Protein AF-A0A942EWF0-F1 (afdb_monomer_lite)

pLDDT: mean 88.23, std 5.98, range [47.97, 95.06]

Secondary structure (DSSP, 8-state):
-PPP-HHHHHHHHHHHHHHHHHHHHHHTGGGTTS------S-SEEEEE-TTS-EEEEE-----------HHHHTT--HHHHHHHHHHHHHHHHHHHHHHHHHHHHHHHHHTT-----TTSPPPHHHHHHHHHH---EE-TT--EEPPPP---HHHHHHHHHHHHHHHH-HHHHHHHHHHHHHHHHHHHHHHHHHHHT-

Radius of gyration: 23.63 Å; chains: 1; bounding box: 55×36×68 Å

Sequence (198 aa):
MLPDFPQAKNELMQVLTERMKLIQSGFMQPFGELPKFVMHEGDSFRIIRADGSIDEVPMKEAKVKITIEHSEVETMTPAEIIQRVDSMAEEMARQQSQIFFKKINETTAAVGNTIDVGGGELTVDDYLDMLSKVQFNFDENGEPKLPVAVTGEKLHEAMVKIQEQLRTDAAAKARFDEIIRQEKEEWRVRESNRKLVG

Foldseek 3Di:
DDDDDVPVVVVVVVVLVVLLLVLLLVLLPPCSPPDDDDDPDDQWDWDQDPVRDIDIGGDDDQDDDDDDDPVCVVVDDPVNVSVVSSVRSNSSSVVVSVVVVVVVCVVCVVVVLDDDPVPDQDALVNVLVNLLSDAFAADPVRHTPDDDDDDDPSNVVSVVVSVVCCVPPPVSVVSNVVSSVVSSVVNVVVVVVVVVVD

Structure (mmCIF, N/CA/C/O backbone):
data_AF-A0A942EWF0-F1
#
_entry.id   AF-A0A942EWF0-F1
#
loop_
_atom_site.group_PDB
_atom_site.id
_atom_site.type_symbol
_atom_site.label_atom_id
_atom_site.label_alt_id
_atom_site.label_comp_id
_atom_site.label_asym_id
_atom_site.label_entity_id
_atom_site.label_seq_id
_atom_site.pdbx_PDB_ins_code
_atom_site.Cartn_x
_atom_site.Cartn_y
_atom_site.Cartn_z
_atom_site.occupancy
_atom_site.B_iso_or_equiv
_atom_site.auth_seq_id
_atom_site.auth_comp_id
_atom_site.auth_asym_id
_atom_site.auth_atom_id
_atom_site.pdbx_PDB_model_num
ATOM 1 N N . MET A 1 1 ? -32.322 0.136 39.298 1.00 60.09 1 MET A N 1
ATOM 2 C CA . MET A 1 1 ? -32.007 -0.058 37.869 1.00 60.09 1 MET A CA 1
ATOM 3 C C . MET A 1 1 ? -31.626 1.291 37.303 1.00 60.09 1 MET A C 1
ATOM 5 O O . MET A 1 1 ? -32.362 2.241 37.543 1.00 60.09 1 MET A O 1
ATOM 9 N N . LEU A 1 2 ? -30.467 1.396 36.654 1.00 71.19 2 LEU A N 1
ATOM 10 C CA . LEU A 1 2 ? -30.112 2.617 35.932 1.00 71.19 2 LEU A CA 1
ATOM 11 C C . LEU A 1 2 ? -31.045 2.753 34.715 1.00 71.19 2 LEU A C 1
ATOM 13 O O . LEU A 1 2 ? -31.376 1.726 34.116 1.00 71.19 2 LEU A O 1
ATOM 17 N N . PRO A 1 3 ? -31.501 3.966 34.364 1.00 81.56 3 PRO A N 1
ATOM 18 C CA . PRO A 1 3 ? -32.277 4.172 33.149 1.00 81.56 3 PRO A CA 1
ATOM 19 C C . PRO A 1 3 ? -31.437 3.801 31.924 1.00 81.56 3 PRO A C 1
ATOM 21 O O . PRO A 1 3 ? -30.257 4.147 31.849 1.00 81.56 3 PRO A O 1
ATOM 24 N N . ASP A 1 4 ? -32.041 3.092 30.975 1.00 87.50 4 ASP A N 1
ATOM 25 C CA . ASP A 1 4 ? -31.406 2.829 29.689 1.00 87.50 4 ASP A CA 1
ATOM 26 C C . ASP A 1 4 ? -31.647 4.009 28.739 1.00 87.50 4 ASP A C 1
ATOM 28 O O . ASP A 1 4 ? -32.761 4.528 28.654 1.00 87.50 4 ASP A O 1
ATOM 32 N N . PHE A 1 5 ? -30.609 4.409 28.004 1.00 90.31 5 PHE A N 1
ATOM 33 C CA . PHE A 1 5 ? -30.651 5.508 27.037 1.00 90.31 5 PHE A CA 1
ATOM 34 C C . PHE A 1 5 ? -30.200 5.016 25.652 1.00 90.31 5 PHE A C 1
ATOM 36 O O . PHE A 1 5 ? -29.066 5.277 25.241 1.00 90.31 5 PHE A O 1
ATOM 43 N N . PRO A 1 6 ? -31.064 4.301 24.906 1.00 92.00 6 PRO A N 1
ATOM 44 C CA . PRO A 1 6 ? -30.686 3.690 23.631 1.00 92.00 6 PRO A CA 1
ATOM 45 C C . PRO A 1 6 ? -30.223 4.700 22.575 1.00 92.00 6 PRO A C 1
ATOM 47 O O . PRO A 1 6 ? -29.270 4.434 21.851 1.00 92.00 6 PRO A O 1
ATOM 50 N N . GLN A 1 7 ? -30.863 5.872 22.504 1.00 92.31 7 GLN A N 1
ATOM 51 C CA . GLN A 1 7 ? -30.501 6.919 21.539 1.00 92.31 7 GLN A CA 1
ATOM 52 C C . GLN A 1 7 ? -29.081 7.441 21.782 1.00 92.31 7 GLN A C 1
ATOM 54 O O . GLN A 1 7 ? -28.253 7.381 20.880 1.00 92.31 7 GLN A O 1
ATOM 59 N N . ALA A 1 8 ? -28.768 7.827 23.022 1.00 90.44 8 ALA A N 1
ATOM 60 C CA . ALA A 1 8 ? -27.436 8.303 23.390 1.00 90.44 8 ALA A CA 1
ATOM 61 C C . ALA A 1 8 ? -26.349 7.239 23.152 1.00 90.44 8 ALA A C 1
ATOM 63 O O . ALA A 1 8 ? -25.254 7.555 22.694 1.00 90.44 8 ALA A O 1
ATOM 64 N N . LYS A 1 9 ? -26.651 5.959 23.418 1.00 90.69 9 LYS A N 1
ATOM 65 C CA . LYS A 1 9 ? -25.734 4.846 23.123 1.00 90.69 9 LYS A CA 1
ATOM 66 C C . LYS A 1 9 ? -25.470 4.705 21.625 1.00 90.69 9 LYS A C 1
ATOM 68 O O . LYS A 1 9 ? -24.323 4.517 21.232 1.00 90.69 9 LYS A O 1
ATOM 73 N N . ASN A 1 10 ? -26.510 4.802 20.799 1.00 93.25 10 ASN A N 1
ATOM 74 C CA . ASN A 1 10 ? -26.375 4.706 19.347 1.00 93.25 10 ASN A CA 1
ATOM 75 C C . ASN A 1 10 ? -25.567 5.875 18.775 1.00 93.25 10 ASN A C 1
ATOM 77 O O . ASN A 1 10 ? -24.687 5.646 17.950 1.00 93.25 10 ASN A O 1
ATOM 81 N N . GLU A 1 11 ? -25.818 7.097 19.244 1.00 93.50 11 GLU A N 1
ATOM 82 C CA . GLU A 1 11 ? -25.047 8.285 18.856 1.00 93.50 11 GLU A CA 1
ATOM 83 C C . GLU A 1 11 ? -23.573 8.142 19.248 1.00 93.50 11 GLU A C 1
ATOM 85 O O . GLU A 1 11 ? -22.687 8.343 18.420 1.00 93.50 11 GLU A O 1
ATOM 90 N N . LEU A 1 12 ? -23.295 7.699 20.479 1.00 90.81 12 LEU A N 1
ATOM 91 C CA . LEU A 1 12 ? -21.927 7.437 20.924 1.00 90.81 12 LEU A CA 1
ATOM 92 C C . LEU A 1 12 ? -21.245 6.380 20.044 1.00 90.81 12 LEU A C 1
ATOM 94 O O . LEU A 1 12 ? -20.113 6.575 19.608 1.00 90.81 12 LEU A O 1
ATOM 98 N N . MET A 1 13 ? -21.937 5.279 19.741 1.00 90.38 13 MET A N 1
ATOM 99 C CA . MET A 1 13 ? -21.408 4.230 18.868 1.00 90.38 13 MET A CA 1
ATOM 100 C C . MET A 1 13 ? -21.133 4.734 17.450 1.00 90.38 13 MET A C 1
ATOM 102 O O . MET A 1 13 ? -20.122 4.346 16.864 1.00 90.38 13 MET A O 1
ATOM 106 N N . GLN A 1 14 ? -21.984 5.603 16.901 1.00 93.94 14 GLN A N 1
ATOM 107 C CA . GLN A 1 14 ? -21.747 6.232 15.600 1.00 93.94 14 GLN A CA 1
ATOM 108 C C . GLN A 1 14 ? -20.483 7.091 15.626 1.00 93.94 14 GLN A C 1
ATOM 110 O O . GLN A 1 14 ? -19.596 6.868 14.804 1.00 93.94 14 GLN A O 1
ATOM 115 N N . VAL A 1 15 ? -20.343 7.977 16.616 1.00 94.25 15 VAL A N 1
ATOM 116 C CA . VAL A 1 15 ? -19.165 8.849 16.762 1.00 94.25 15 VAL A CA 1
ATOM 117 C C . VAL A 1 15 ? -17.876 8.033 16.897 1.00 94.25 15 VAL A C 1
ATOM 119 O O . VAL A 1 15 ? -16.886 8.308 16.215 1.00 94.25 15 VAL A O 1
ATOM 122 N N . LEU A 1 16 ? -17.877 6.993 17.737 1.00 92.19 16 LEU A N 1
ATOM 123 C CA . LEU A 1 16 ? -16.712 6.119 17.907 1.00 92.19 16 LEU A CA 1
ATOM 124 C C . LEU A 1 16 ? -16.393 5.338 16.623 1.00 92.19 16 LEU A C 1
ATOM 126 O O . LEU A 1 16 ? -15.224 5.186 16.269 1.00 92.19 16 LEU A O 1
ATOM 130 N N . THR A 1 17 ? -17.416 4.887 15.894 1.00 91.44 17 THR A N 1
ATOM 131 C CA . THR A 1 17 ? -17.247 4.175 14.618 1.00 91.44 17 THR A CA 1
ATOM 132 C C . THR A 1 17 ? -16.668 5.085 13.536 1.00 91.44 17 THR A C 1
ATOM 134 O O . THR A 1 17 ? -15.779 4.674 12.791 1.00 91.44 17 THR A O 1
ATOM 137 N N . GLU A 1 18 ? -17.148 6.322 13.428 1.00 92.44 18 GLU A N 1
ATOM 138 C CA . GLU A 1 18 ? -16.633 7.310 12.475 1.00 92.44 18 GLU A CA 1
ATOM 139 C C . GLU A 1 18 ? -15.184 7.682 12.779 1.00 92.44 18 GLU A C 1
ATOM 141 O O . GLU A 1 18 ? -14.348 7.691 11.872 1.00 92.44 18 GLU A O 1
ATOM 146 N N . ARG A 1 19 ? -14.855 7.887 14.059 1.00 93.38 19 ARG A N 1
ATOM 147 C CA . ARG A 1 19 ? -13.474 8.095 14.499 1.00 93.38 19 ARG A CA 1
ATOM 148 C C . ARG A 1 19 ? -12.579 6.921 14.114 1.00 93.38 19 ARG A C 1
ATOM 150 O O . ARG A 1 19 ? -11.521 7.133 13.525 1.00 93.38 19 ARG A O 1
ATOM 157 N N . MET A 1 20 ? -13.009 5.695 14.421 1.00 92.00 20 MET A N 1
ATOM 158 C CA . MET A 1 20 ? -12.254 4.488 14.087 1.00 92.00 20 MET A CA 1
ATOM 159 C C . MET A 1 20 ? -11.976 4.422 12.582 1.00 92.00 20 MET A C 1
ATOM 161 O O . MET A 1 20 ? -10.835 4.199 12.187 1.00 92.00 20 MET A O 1
ATOM 165 N N . LYS A 1 21 ? -12.985 4.683 11.738 1.00 90.44 21 LYS A N 1
ATOM 166 C CA . LYS A 1 21 ? -12.834 4.714 10.273 1.00 90.44 21 LYS A CA 1
ATOM 167 C C . LYS A 1 21 ? -11.825 5.764 9.814 1.00 90.44 21 LYS A C 1
ATOM 169 O O . LYS A 1 21 ? -11.015 5.467 8.939 1.00 90.44 21 LYS A O 1
ATOM 174 N N . LEU A 1 22 ? -11.872 6.967 10.389 1.00 90.94 22 LEU A N 1
ATOM 175 C CA . LEU A 1 22 ? -10.963 8.060 10.044 1.00 90.94 22 LEU A CA 1
ATOM 176 C C . LEU A 1 22 ? -9.507 7.689 10.355 1.00 90.94 22 LEU A C 1
ATOM 178 O O . LEU A 1 22 ? -8.640 7.793 9.489 1.00 90.94 22 LEU A O 1
ATOM 182 N N . ILE A 1 23 ? -9.253 7.204 11.571 1.00 92.62 23 ILE A N 1
ATOM 183 C CA . ILE A 1 23 ? -7.909 6.827 12.025 1.00 92.62 23 ILE A CA 1
ATOM 184 C C . ILE A 1 23 ? -7.392 5.627 11.235 1.00 92.62 23 ILE A C 1
ATOM 186 O O . ILE A 1 23 ? -6.278 5.661 10.716 1.00 92.62 23 ILE A O 1
ATOM 190 N N . GLN A 1 24 ? -8.228 4.601 11.066 1.00 91.81 24 GLN A N 1
ATOM 191 C CA . GLN A 1 24 ? -7.908 3.428 10.258 1.00 91.81 24 GLN A CA 1
ATOM 192 C C . GLN A 1 24 ? -7.492 3.843 8.842 1.00 91.81 24 GLN A C 1
ATOM 194 O O . GLN A 1 24 ? -6.487 3.361 8.329 1.00 91.81 24 GLN A O 1
ATOM 199 N N . SER A 1 25 ? -8.239 4.757 8.215 1.00 89.38 25 SER A N 1
ATOM 200 C CA . SER A 1 25 ? -7.922 5.259 6.877 1.00 89.38 25 SER A CA 1
ATOM 201 C C . SER A 1 25 ? -6.547 5.924 6.816 1.00 89.38 25 SER A C 1
ATOM 203 O O . SER A 1 25 ? -5.809 5.686 5.864 1.00 89.38 25 SER A O 1
ATOM 205 N N . GLY A 1 26 ? -6.174 6.701 7.839 1.00 88.56 26 GLY A N 1
ATOM 206 C CA . GLY A 1 26 ? -4.847 7.319 7.931 1.00 88.56 26 GLY A CA 1
ATOM 207 C C . GLY A 1 26 ? -3.706 6.300 8.036 1.00 88.56 26 GLY A C 1
ATOM 208 O O . GLY A 1 26 ? -2.647 6.486 7.437 1.00 88.56 26 GLY A O 1
ATOM 209 N N . PHE A 1 27 ? -3.921 5.185 8.738 1.00 88.81 27 PHE A N 1
ATOM 210 C CA . PHE A 1 27 ? -2.916 4.123 8.881 1.00 88.81 27 PHE A CA 1
ATOM 211 C C . PHE A 1 27 ? -2.830 3.170 7.681 1.00 88.81 27 PHE A C 1
ATOM 213 O O . PHE A 1 27 ? -1.807 2.514 7.492 1.00 88.81 27 PHE A O 1
ATOM 220 N N . MET A 1 28 ? -3.867 3.087 6.845 1.00 85.12 28 MET A N 1
ATOM 221 C CA . MET A 1 28 ? -3.873 2.214 5.662 1.00 85.12 28 MET A CA 1
ATOM 222 C C . MET A 1 28 ? -3.018 2.734 4.490 1.00 85.12 28 MET A C 1
ATOM 224 O O . MET A 1 28 ? -2.877 2.034 3.485 1.00 85.12 28 MET A O 1
ATOM 228 N N . GLN A 1 29 ? -2.432 3.931 4.621 1.00 73.12 29 GLN A N 1
ATOM 229 C CA . GLN A 1 29 ? -1.595 4.594 3.608 1.00 73.12 29 GLN A CA 1
ATOM 230 C C . GLN A 1 29 ? -2.243 4.509 2.215 1.00 73.12 29 GLN A C 1
ATOM 232 O O . GLN A 1 29 ? -3.436 4.798 2.213 1.00 73.12 29 GLN A O 1
ATOM 237 N N . PRO A 1 30 ? -1.636 4.188 1.046 1.00 80.06 30 PRO A N 1
ATOM 238 C CA . PRO A 1 30 ? -2.305 4.508 -0.228 1.00 80.06 30 PRO A CA 1
ATOM 239 C C . PRO A 1 30 ? -3.671 3.816 -0.409 1.00 80.06 30 PRO A C 1
ATOM 241 O O . PRO A 1 30 ? -4.462 4.219 -1.255 1.00 80.06 30 PRO A O 1
ATOM 244 N N . PHE A 1 31 ? -3.984 2.797 0.400 1.00 86.12 31 PHE A N 1
ATOM 245 C CA . PHE A 1 31 ? -5.279 2.120 0.401 1.00 86.12 31 PHE A CA 1
ATOM 246 C C . PHE A 1 31 ? -6.387 2.855 1.171 1.00 86.12 31 PHE A C 1
ATOM 248 O O . PHE A 1 31 ? -7.557 2.509 1.022 1.00 86.12 31 PHE A O 1
ATOM 255 N N . GLY A 1 32 ? -6.054 3.844 2.002 1.00 85.31 32 GLY A N 1
ATOM 256 C CA . GLY A 1 32 ? -7.026 4.631 2.765 1.00 85.31 32 GLY A CA 1
ATOM 257 C C . GLY A 1 32 ? -7.970 5.437 1.871 1.00 85.31 32 GLY A C 1
ATOM 258 O O . GLY A 1 32 ? -9.149 5.575 2.186 1.00 85.31 32 GLY A O 1
ATOM 259 N N . GLU A 1 33 ? -7.473 5.900 0.725 1.00 82.69 33 GLU A N 1
ATOM 260 C CA . GLU A 1 33 ? -8.235 6.684 -0.255 1.00 82.69 33 GLU A CA 1
ATOM 261 C C . GLU A 1 33 ? -9.117 5.823 -1.169 1.00 82.69 33 GLU A C 1
ATOM 263 O O . GLU A 1 33 ? -9.914 6.352 -1.945 1.00 82.69 33 GLU A O 1
ATOM 268 N N . LEU A 1 34 ? -8.998 4.493 -1.092 1.00 84.75 34 LEU A N 1
ATOM 269 C CA . LEU A 1 34 ? -9.798 3.612 -1.930 1.00 84.75 34 LEU A CA 1
ATOM 270 C C . LEU A 1 34 ? -11.285 3.714 -1.560 1.00 84.75 34 LEU A C 1
ATOM 272 O O . LEU A 1 34 ? -11.635 3.665 -0.374 1.00 84.75 34 LEU A O 1
ATOM 276 N N . PRO A 1 35 ? -12.184 3.796 -2.559 1.00 85.25 35 PRO A N 1
ATOM 277 C CA . PRO A 1 35 ? -13.613 3.827 -2.306 1.00 85.25 35 PRO A CA 1
ATOM 278 C C . PRO A 1 35 ? -14.054 2.523 -1.638 1.00 85.25 35 PRO A C 1
ATOM 280 O O . PRO A 1 35 ? -13.742 1.422 -2.095 1.00 85.25 35 PRO A O 1
ATOM 283 N N . LYS A 1 36 ? -14.810 2.657 -0.548 1.00 84.62 36 LYS A N 1
ATOM 284 C CA . LYS A 1 36 ? -15.366 1.536 0.213 1.00 84.62 36 LYS A CA 1
ATOM 285 C C . LYS A 1 36 ? -16.858 1.453 -0.066 1.00 84.62 36 LYS A C 1
ATOM 287 O O . LYS A 1 36 ? -17.559 2.459 0.009 1.00 84.62 36 LYS A O 1
ATOM 292 N N . PHE A 1 37 ? -17.345 0.254 -0.345 1.00 86.75 37 PHE A N 1
ATOM 293 C CA . PHE A 1 37 ? -18.767 -0.019 -0.515 1.00 86.75 37 PHE A CA 1
ATOM 294 C C . PHE A 1 37 ? -19.170 -1.199 0.362 1.00 86.75 37 PHE A C 1
ATOM 296 O O . PHE A 1 37 ? -18.364 -2.079 0.664 1.00 86.75 37 PHE A O 1
ATOM 303 N N . VAL A 1 38 ? -20.423 -1.189 0.808 1.00 87.62 38 VAL A N 1
ATOM 304 C CA . VAL A 1 38 ? -20.989 -2.277 1.603 1.00 87.62 38 VAL A CA 1
ATOM 305 C C . VAL A 1 38 ? -21.540 -3.325 0.647 1.00 87.62 38 VAL A C 1
ATOM 307 O O . VAL A 1 38 ? -22.350 -3.009 -0.221 1.00 87.62 38 VAL A O 1
ATOM 310 N N . MET A 1 39 ? -21.107 -4.571 0.817 1.00 87.06 39 MET A N 1
ATOM 311 C CA . MET A 1 39 ? -21.730 -5.730 0.183 1.00 87.06 39 MET A CA 1
ATOM 312 C C . MET A 1 39 ? -22.703 -6.344 1.186 1.00 87.06 39 MET A C 1
ATOM 314 O O . MET A 1 39 ? -22.301 -6.708 2.289 1.00 87.06 39 MET A O 1
ATOM 318 N N . HIS A 1 40 ? -23.986 -6.397 0.830 1.00 88.44 40 HIS A N 1
ATOM 319 C CA . HIS A 1 40 ? -25.028 -6.955 1.698 1.00 88.44 40 HIS A CA 1
ATOM 320 C C . HIS A 1 40 ? -25.135 -8.479 1.591 1.00 88.44 40 HIS A C 1
ATOM 322 O O . HIS A 1 40 ? -25.560 -9.128 2.543 1.00 88.44 40 HIS A O 1
ATOM 328 N N . GLU A 1 41 ? -24.749 -9.037 0.443 1.00 90.44 41 GLU A N 1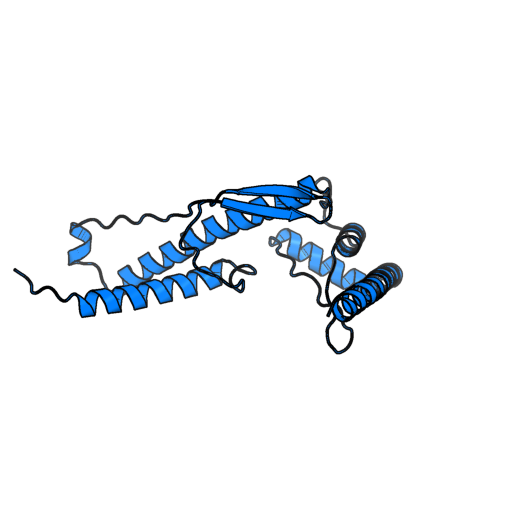
ATOM 329 C CA . GLU A 1 41 ? -24.871 -10.454 0.113 1.00 90.44 41 GLU A CA 1
ATOM 330 C C . GLU A 1 41 ? -23.596 -10.953 -0.579 1.00 90.44 41 GLU A C 1
ATOM 332 O O . GLU A 1 41 ? -22.874 -10.175 -1.209 1.00 90.44 41 GLU A O 1
ATOM 337 N N . GLY A 1 42 ? -23.359 -12.263 -0.482 1.00 87.69 42 GLY A N 1
ATOM 338 C CA . GLY A 1 42 ? -22.195 -12.941 -1.051 1.00 87.69 42 GLY A CA 1
ATOM 339 C C . GLY A 1 42 ? -21.007 -13.044 -0.091 1.00 87.69 42 GLY A C 1
ATOM 340 O O . GLY A 1 42 ? -20.865 -12.266 0.849 1.00 87.69 42 GLY A O 1
ATOM 341 N N . ASP A 1 43 ? -20.151 -14.030 -0.345 1.00 89.12 43 ASP A N 1
ATOM 342 C CA . ASP A 1 43 ? -18.927 -14.340 0.404 1.00 89.12 43 ASP A CA 1
ATOM 343 C C . ASP A 1 43 ? -17.681 -14.433 -0.501 1.00 89.12 43 ASP A C 1
ATOM 345 O O . ASP A 1 43 ? -16.567 -14.656 -0.020 1.00 89.12 43 ASP A O 1
ATOM 349 N N . SER A 1 44 ? -17.840 -14.206 -1.808 1.00 89.06 44 SER A N 1
ATOM 350 C CA . SER A 1 44 ? -16.761 -14.161 -2.795 1.00 89.06 44 SER A CA 1
ATOM 351 C C . SER A 1 44 ? -17.077 -13.191 -3.940 1.00 89.06 44 SER A C 1
ATOM 353 O O . SER A 1 44 ? -18.209 -12.734 -4.116 1.00 89.06 44 SER A O 1
ATOM 355 N N . PHE A 1 45 ? -16.058 -12.858 -4.731 1.00 88.69 45 PHE A N 1
ATOM 356 C CA . PHE A 1 45 ? -16.211 -12.162 -6.007 1.00 88.69 45 PHE A CA 1
ATOM 357 C C . PHE A 1 45 ? -15.426 -12.873 -7.107 1.00 88.69 45 PHE A C 1
ATOM 359 O O . PHE A 1 45 ? -14.400 -13.498 -6.851 1.00 88.69 45 PHE A O 1
ATOM 366 N N . ARG A 1 46 ? -15.904 -12.773 -8.352 1.00 90.44 46 ARG A N 1
ATOM 367 C CA . ARG A 1 46 ? -15.251 -13.372 -9.524 1.00 90.44 46 ARG A CA 1
ATOM 368 C C . ARG A 1 46 ? -14.764 -12.292 -10.475 1.00 90.44 46 ARG A C 1
ATOM 370 O O . ARG A 1 46 ? -15.529 -11.407 -10.851 1.00 90.44 46 ARG A O 1
ATOM 377 N N . ILE A 1 47 ? -13.508 -12.399 -10.888 1.00 87.38 47 ILE A N 1
ATOM 378 C CA . ILE A 1 47 ? -12.895 -11.561 -11.915 1.00 87.38 47 ILE A CA 1
ATOM 379 C C . ILE A 1 47 ? -12.860 -12.379 -13.201 1.00 87.38 47 ILE A C 1
ATOM 381 O O . ILE A 1 47 ? -12.187 -13.406 -13.262 1.00 87.38 47 ILE A O 1
ATOM 385 N N . ILE A 1 48 ? -13.587 -11.923 -14.219 1.00 90.06 48 ILE A N 1
ATOM 386 C CA . ILE A 1 48 ? -13.547 -12.501 -15.565 1.00 90.06 48 ILE A CA 1
ATOM 387 C C . ILE A 1 48 ? -12.604 -11.635 -16.393 1.00 90.06 48 ILE A C 1
ATOM 389 O O . ILE A 1 48 ? -12.871 -10.451 -16.608 1.00 90.06 48 ILE A O 1
ATOM 393 N N . ARG A 1 49 ? -11.476 -12.205 -16.812 1.00 86.19 49 ARG A N 1
ATOM 394 C CA . ARG A 1 49 ? -10.474 -11.499 -17.616 1.00 86.19 49 ARG A CA 1
ATOM 395 C C . ARG A 1 49 ? -10.818 -11.573 -19.105 1.00 86.19 49 ARG A C 1
ATOM 397 O O . ARG A 1 49 ? -11.648 -12.372 -19.532 1.00 86.19 49 ARG A O 1
ATOM 404 N N . ALA A 1 50 ? -10.161 -10.734 -19.907 1.00 84.88 50 ALA A N 1
ATOM 405 C CA . ALA A 1 50 ? -10.384 -10.660 -21.354 1.00 84.88 50 ALA A CA 1
ATOM 406 C C . ALA A 1 50 ? -10.057 -11.973 -22.093 1.00 84.88 50 ALA A C 1
ATOM 408 O O . ALA A 1 50 ? -10.630 -12.244 -23.142 1.00 84.88 50 ALA A O 1
ATOM 409 N N . ASP A 1 51 ? -9.169 -12.796 -21.532 1.00 86.88 51 ASP A N 1
ATOM 410 C CA . ASP A 1 51 ? -8.818 -14.129 -22.036 1.00 86.88 51 ASP A CA 1
ATOM 411 C C . ASP A 1 51 ? -9.824 -15.225 -21.628 1.00 86.88 51 ASP A C 1
ATOM 413 O O . ASP A 1 51 ? -9.635 -16.395 -21.955 1.00 86.88 51 ASP A O 1
ATOM 417 N N . GLY A 1 52 ? -10.892 -14.864 -20.909 1.00 86.81 52 GLY A N 1
ATOM 418 C CA . GLY A 1 52 ? -11.897 -15.792 -20.396 1.00 86.81 52 GLY A CA 1
ATOM 419 C C . GLY A 1 52 ? -11.486 -16.524 -19.118 1.00 86.81 52 GLY A C 1
ATOM 420 O O . GLY A 1 52 ? -12.279 -17.313 -18.602 1.00 86.81 52 GLY A O 1
ATOM 421 N N . SER A 1 53 ? -10.290 -16.268 -18.574 1.00 87.50 53 SER A N 1
ATOM 422 C CA . SER A 1 53 ? -9.900 -16.815 -17.275 1.00 87.50 53 SER A CA 1
ATOM 423 C C . SER A 1 53 ? -10.767 -16.226 -16.161 1.00 87.50 53 SER A C 1
ATOM 425 O O . SER A 1 53 ? -11.111 -15.039 -16.161 1.00 87.50 53 SER A O 1
ATOM 427 N N . ILE A 1 54 ? -11.137 -17.081 -15.208 1.00 89.19 54 ILE A N 1
ATOM 428 C CA . ILE A 1 54 ? -11.964 -16.718 -14.058 1.00 89.19 54 ILE A CA 1
ATOM 429 C C . ILE A 1 54 ? -11.112 -16.873 -12.806 1.00 89.19 54 ILE A C 1
ATOM 431 O O . ILE A 1 54 ? -10.563 -17.943 -12.554 1.00 89.19 54 ILE A O 1
ATOM 435 N N . ASP A 1 55 ? -11.016 -15.802 -12.027 1.00 86.06 55 ASP A N 1
ATOM 436 C CA . ASP A 1 55 ? -10.363 -15.795 -10.721 1.00 86.06 55 ASP A CA 1
ATOM 437 C C . ASP A 1 55 ? -11.415 -15.531 -9.651 1.00 86.06 55 ASP A C 1
ATOM 439 O O . ASP A 1 55 ? -12.084 -14.495 -9.666 1.00 86.06 55 ASP A O 1
ATOM 443 N N . GLU A 1 56 ? -11.605 -16.499 -8.763 1.00 88.88 56 GLU A N 1
ATOM 444 C CA . GLU A 1 56 ? -12.527 -16.386 -7.644 1.00 88.88 56 GLU A CA 1
ATOM 445 C C . GLU A 1 56 ? -11.760 -15.970 -6.395 1.00 88.88 56 GLU A C 1
ATOM 447 O O . GLU A 1 56 ? -10.797 -16.613 -5.973 1.00 88.88 56 GLU A O 1
ATOM 452 N N . VAL A 1 57 ? -12.199 -14.874 -5.790 1.00 86.38 57 VAL A N 1
ATOM 453 C CA . VAL A 1 57 ? -11.560 -14.290 -4.623 1.00 86.38 57 VAL A CA 1
ATOM 454 C C . VAL A 1 57 ? -12.537 -14.363 -3.452 1.00 86.38 57 VAL A C 1
ATOM 456 O O . VAL A 1 57 ? -13.541 -13.645 -3.447 1.00 86.38 57 VAL A O 1
ATOM 459 N N . PRO A 1 58 ? -12.271 -15.219 -2.450 1.00 88.81 58 PRO A N 1
ATOM 460 C CA . PRO A 1 58 ? -13.101 -15.287 -1.257 1.00 88.81 58 PRO A CA 1
ATOM 461 C C . PRO A 1 58 ? -12.904 -14.040 -0.391 1.00 88.81 58 PRO A C 1
ATOM 463 O O . PRO A 1 58 ? -11.816 -13.449 -0.350 1.00 88.81 58 PRO A O 1
ATOM 466 N N . MET A 1 59 ? -13.942 -13.665 0.352 1.00 87.75 59 MET A N 1
ATOM 467 C CA . MET A 1 59 ? -13.837 -12.628 1.369 1.00 87.75 59 MET A CA 1
ATOM 468 C C . MET A 1 59 ? -12.947 -13.101 2.520 1.00 87.75 59 MET A C 1
ATOM 470 O O . MET A 1 59 ? -13.026 -14.239 2.982 1.00 87.75 59 MET A O 1
ATOM 474 N N . LYS A 1 60 ? -12.081 -12.205 2.995 1.00 86.50 60 LYS A N 1
ATOM 475 C CA . LYS A 1 60 ? -11.224 -12.443 4.159 1.00 86.50 60 LYS A CA 1
ATOM 476 C C . LYS A 1 60 ? -11.742 -11.618 5.326 1.00 86.50 60 LYS A C 1
ATOM 478 O O . LYS A 1 60 ? -11.881 -10.403 5.207 1.00 86.50 60 LYS A O 1
ATOM 483 N N . GLU A 1 61 ? -12.009 -12.278 6.447 1.00 88.50 61 GLU A N 1
ATOM 484 C CA . GLU A 1 61 ? -12.398 -11.598 7.679 1.00 88.50 61 GLU A CA 1
ATOM 485 C C . GLU A 1 61 ? -11.175 -10.901 8.297 1.00 88.50 61 GLU A C 1
ATOM 487 O O . GLU A 1 61 ? -10.122 -11.513 8.478 1.00 88.50 61 GLU A O 1
ATOM 492 N N . ALA A 1 62 ? -11.328 -9.619 8.634 1.00 87.62 62 ALA A N 1
ATOM 493 C CA . ALA A 1 62 ? -10.405 -8.872 9.483 1.00 87.62 62 ALA A CA 1
ATOM 494 C C . ALA A 1 62 ? -11.163 -8.451 10.743 1.00 87.62 62 ALA A C 1
ATOM 496 O O . ALA A 1 62 ? -12.238 -7.849 10.659 1.00 87.62 62 ALA A O 1
ATOM 497 N N . LYS A 1 63 ? -10.627 -8.797 11.915 1.00 91.25 63 LYS A N 1
ATOM 498 C CA . LYS A 1 63 ? -11.318 -8.618 13.192 1.00 91.25 63 LYS A CA 1
ATOM 499 C C . LYS A 1 63 ? -10.332 -8.269 14.291 1.00 91.25 63 LYS A C 1
ATOM 501 O O . LYS A 1 63 ? -9.304 -8.920 14.468 1.00 91.25 63 LYS A O 1
ATOM 506 N N . VAL A 1 64 ? -10.708 -7.272 15.083 1.00 90.44 64 VAL A N 1
ATOM 507 C CA . VAL A 1 64 ? -9.964 -6.846 16.267 1.00 90.44 64 VAL A CA 1
ATOM 508 C C . VAL A 1 64 ? -10.835 -7.069 17.492 1.00 90.44 64 VAL A C 1
ATOM 510 O O . VAL A 1 64 ? -12.000 -6.672 17.516 1.00 90.44 64 VAL A O 1
ATOM 513 N N . LYS A 1 65 ? -10.278 -7.738 18.503 1.00 89.25 65 LYS A N 1
ATOM 514 C CA . LYS A 1 65 ? -10.940 -7.977 19.785 1.00 89.25 65 LYS A CA 1
ATOM 515 C C . LYS A 1 65 ? -10.269 -7.123 20.852 1.00 89.25 65 LYS A C 1
ATOM 517 O O . LYS A 1 65 ? -9.060 -7.209 21.028 1.00 89.25 65 LYS A O 1
ATOM 522 N N . ILE A 1 66 ? -11.075 -6.369 21.591 1.00 84.19 66 ILE A N 1
ATOM 523 C CA . ILE A 1 66 ? -10.668 -5.749 22.850 1.00 84.19 66 ILE A CA 1
ATOM 524 C C . ILE A 1 66 ? -11.403 -6.435 23.990 1.00 84.19 66 ILE A C 1
ATOM 526 O O . ILE A 1 66 ? -12.584 -6.763 23.876 1.00 84.19 66 ILE A O 1
ATOM 530 N N . THR A 1 67 ? -10.682 -6.646 25.083 1.00 86.94 67 THR A N 1
ATOM 531 C CA . THR A 1 67 ? -11.245 -7.092 26.352 1.00 86.94 67 THR A CA 1
ATOM 532 C C . THR A 1 67 ? -11.256 -5.900 27.300 1.00 86.94 67 THR A C 1
ATOM 534 O O . THR A 1 67 ? -10.253 -5.200 27.427 1.00 86.94 67 THR A O 1
ATOM 537 N N . ILE A 1 68 ? -12.405 -5.644 27.921 1.00 86.44 68 ILE A N 1
ATOM 538 C CA . ILE A 1 68 ? -12.551 -4.667 28.999 1.00 86.44 68 ILE A CA 1
ATOM 539 C C . ILE A 1 68 ? -12.968 -5.453 30.232 1.00 86.44 68 ILE A C 1
ATOM 541 O O . ILE A 1 68 ? -14.018 -6.096 30.215 1.00 86.44 68 ILE A O 1
ATOM 545 N N . GLU A 1 69 ? -12.145 -5.422 31.273 1.00 88.25 69 GLU A N 1
ATOM 546 C CA . GLU A 1 69 ? -12.489 -6.079 32.531 1.00 88.25 69 GLU A CA 1
ATOM 547 C C . GLU A 1 69 ? -13.518 -5.239 33.289 1.00 88.25 69 GLU A C 1
ATOM 549 O O . GLU A 1 69 ? -13.463 -4.009 33.281 1.00 88.25 69 GLU A O 1
ATOM 554 N N . HIS A 1 70 ? -14.458 -5.889 33.979 1.00 85.56 70 HIS A N 1
ATOM 555 C CA . HIS A 1 70 ? -15.527 -5.178 34.693 1.00 85.56 70 HIS A CA 1
ATOM 556 C C . HIS A 1 70 ? -14.971 -4.177 35.720 1.00 85.56 70 HIS A C 1
ATOM 558 O O . HIS A 1 70 ? -15.521 -3.093 35.887 1.00 85.56 70 HIS A O 1
ATOM 564 N N . SER A 1 71 ? -13.859 -4.513 36.378 1.00 88.06 71 SER A N 1
ATOM 565 C CA . SER A 1 71 ? -13.184 -3.632 37.338 1.00 88.06 71 SER A CA 1
ATOM 566 C C . SER A 1 71 ? -12.630 -2.352 36.712 1.00 88.06 71 SER A C 1
ATOM 568 O O . SER A 1 71 ? -12.470 -1.362 37.413 1.00 88.06 71 SER A O 1
ATOM 570 N N . GLU A 1 72 ? -12.332 -2.355 35.411 1.00 85.19 72 GLU A N 1
ATOM 571 C CA . GLU A 1 72 ? -11.827 -1.170 34.713 1.00 85.19 72 GLU A CA 1
ATOM 572 C C . GLU A 1 72 ? -12.951 -0.180 34.402 1.00 85.19 72 GLU A C 1
ATOM 574 O O . GLU A 1 72 ? -12.697 1.015 34.322 1.00 85.19 72 GLU A O 1
ATOM 579 N N . VAL A 1 73 ? -14.195 -0.651 34.250 1.00 83.56 73 VAL A N 1
ATOM 580 C CA . VAL A 1 73 ? -15.337 0.178 33.823 1.00 83.56 73 VAL A CA 1
ATOM 581 C C . VAL A 1 73 ? -15.633 1.305 34.814 1.00 83.56 73 VAL A C 1
ATOM 583 O O . VAL A 1 73 ? -16.036 2.387 34.400 1.00 83.56 73 VAL A O 1
ATOM 586 N N . GLU A 1 74 ? -15.413 1.076 36.110 1.00 82.75 74 GLU A N 1
ATOM 587 C CA . GLU A 1 74 ? -15.679 2.072 37.157 1.00 82.75 74 GLU A CA 1
ATOM 588 C C . GLU A 1 74 ? -14.683 3.239 37.141 1.00 82.75 74 GLU A C 1
ATOM 590 O O . GLU A 1 74 ? -15.037 4.357 37.511 1.00 82.75 74 GLU A O 1
ATOM 595 N N . THR A 1 75 ? -13.444 2.989 36.709 1.00 89.00 75 THR A N 1
ATOM 596 C CA . THR A 1 75 ? -12.359 3.981 36.709 1.00 89.00 75 THR A CA 1
ATOM 597 C C . THR A 1 75 ? -12.031 4.522 35.321 1.00 89.00 75 THR A C 1
ATOM 599 O O . THR A 1 75 ? -11.294 5.498 35.218 1.00 89.00 75 THR A O 1
ATOM 602 N N . MET A 1 76 ? -12.551 3.896 34.262 1.00 88.38 76 MET A N 1
ATOM 603 C CA . MET A 1 76 ? -12.205 4.235 32.888 1.00 88.38 76 MET A CA 1
ATOM 604 C C . MET A 1 76 ? -12.704 5.624 32.512 1.00 88.38 76 MET A C 1
ATOM 606 O O . MET A 1 76 ? -13.895 5.940 32.553 1.00 88.38 76 MET A O 1
ATOM 610 N N . THR A 1 77 ? -11.769 6.450 32.082 1.00 91.62 77 THR A N 1
ATOM 611 C CA . THR A 1 77 ? -12.038 7.793 31.595 1.00 91.62 77 THR A CA 1
ATOM 612 C C . THR A 1 77 ? -12.437 7.770 30.115 1.00 91.62 77 THR A C 1
ATOM 614 O O . THR A 1 77 ? -12.021 6.887 29.358 1.00 91.62 77 THR A O 1
ATOM 617 N N . PRO A 1 78 ? -13.182 8.782 29.631 1.00 88.38 78 PRO A N 1
ATOM 618 C CA . PRO A 1 78 ? -13.454 8.931 28.201 1.00 88.38 78 PRO A CA 1
ATOM 619 C C . PRO A 1 78 ? -12.187 8.970 27.331 1.00 88.38 78 PRO A C 1
ATOM 621 O O . PRO A 1 78 ? -12.203 8.488 26.201 1.00 88.38 78 PRO A O 1
ATOM 624 N N . ALA A 1 79 ? -11.081 9.506 27.858 1.00 91.38 79 ALA A N 1
ATOM 625 C CA . ALA A 1 79 ? -9.799 9.542 27.158 1.00 91.38 79 ALA A CA 1
ATOM 626 C C . ALA A 1 79 ? -9.223 8.133 26.936 1.00 91.38 79 ALA A C 1
ATOM 628 O O . ALA A 1 79 ? -8.751 7.831 25.843 1.00 91.38 79 ALA A O 1
ATOM 629 N N . GLU A 1 80 ? -9.320 7.249 27.931 1.00 91.12 80 GLU A N 1
ATOM 630 C CA . GLU A 1 80 ? -8.874 5.855 27.810 1.00 91.12 80 GLU A CA 1
ATOM 631 C C . GLU A 1 80 ? -9.754 5.053 26.843 1.00 91.12 80 GLU A C 1
ATOM 633 O O . GLU A 1 80 ? -9.241 4.223 26.093 1.00 91.12 80 GLU A O 1
ATOM 638 N N . ILE A 1 81 ? -11.063 5.330 26.797 1.00 89.50 81 ILE A N 1
ATOM 639 C CA . ILE A 1 81 ? -11.966 4.738 25.795 1.00 89.50 81 ILE A CA 1
ATOM 640 C C . ILE A 1 81 ? -11.513 5.130 24.388 1.00 89.50 81 ILE A C 1
ATOM 642 O O . ILE A 1 81 ? -11.373 4.266 23.522 1.00 89.50 81 ILE A O 1
ATOM 646 N N . ILE A 1 82 ? -11.255 6.422 24.167 1.00 91.94 82 ILE A N 1
ATOM 647 C CA . ILE A 1 82 ? -10.765 6.931 22.883 1.00 91.94 82 ILE A CA 1
ATOM 648 C C . ILE A 1 82 ? -9.442 6.258 22.513 1.00 91.94 82 ILE A C 1
ATOM 650 O O . ILE A 1 82 ? -9.311 5.760 21.401 1.00 91.94 82 ILE A O 1
ATOM 654 N N . GLN A 1 83 ? -8.497 6.164 23.449 1.00 92.44 83 GLN A N 1
ATOM 655 C CA . GLN A 1 83 ? -7.215 5.508 23.205 1.00 92.44 83 GLN A CA 1
ATOM 656 C C . GLN A 1 83 ? -7.387 4.036 22.802 1.00 92.44 83 GLN A C 1
ATOM 658 O O . GLN A 1 83 ? -6.735 3.580 21.866 1.00 92.44 83 GLN A O 1
ATOM 663 N N . ARG A 1 84 ? -8.293 3.295 23.456 1.00 91.38 84 ARG A N 1
ATOM 664 C CA . ARG A 1 84 ? -8.595 1.906 23.075 1.00 91.38 84 ARG A CA 1
ATOM 665 C C . ARG A 1 84 ? -9.164 1.827 21.661 1.00 91.38 84 ARG A C 1
ATOM 667 O O . ARG A 1 84 ? -8.730 0.972 20.895 1.00 91.38 84 ARG A O 1
ATOM 674 N N . VAL A 1 85 ? -10.092 2.714 21.298 1.00 92.00 85 VAL A N 1
ATOM 675 C CA . VAL A 1 85 ? -10.655 2.781 19.937 1.00 92.00 85 VAL A CA 1
ATOM 676 C C . VAL A 1 85 ? -9.575 3.104 18.902 1.00 92.00 85 VAL A C 1
ATOM 678 O O . VAL A 1 85 ? -9.542 2.478 17.843 1.00 92.00 85 VAL A O 1
ATOM 681 N N . ASP A 1 86 ? -8.658 4.016 19.214 1.00 93.94 86 ASP A N 1
ATOM 682 C CA . ASP A 1 86 ? -7.550 4.382 18.329 1.00 93.94 86 ASP A CA 1
ATOM 683 C C . ASP A 1 86 ? -6.607 3.184 18.112 1.00 93.94 86 ASP A C 1
ATOM 685 O O . ASP A 1 86 ? -6.261 2.869 16.973 1.00 93.94 86 ASP A O 1
ATOM 689 N N . SER A 1 87 ? -6.288 2.430 19.171 1.00 92.50 87 SER A N 1
ATOM 690 C CA . SER A 1 87 ? -5.527 1.178 19.057 1.00 92.50 87 SER A CA 1
ATOM 691 C C . SER A 1 87 ? -6.263 0.102 18.244 1.00 92.50 87 SER A C 1
ATOM 693 O O . SER A 1 87 ? -5.625 -0.648 17.504 1.00 92.50 87 SER A O 1
ATOM 695 N N . MET A 1 88 ? -7.602 0.024 18.319 1.00 92.69 88 MET A N 1
ATOM 696 C CA . MET A 1 88 ? -8.375 -0.870 17.437 1.00 92.69 88 MET A CA 1
ATOM 697 C C . MET A 1 88 ? -8.242 -0.475 15.976 1.00 92.69 88 MET A C 1
ATOM 699 O O . MET A 1 88 ? -8.136 -1.344 15.111 1.00 92.69 88 MET A O 1
ATOM 703 N N . ALA A 1 89 ? -8.309 0.827 15.701 1.00 93.56 89 ALA A N 1
ATOM 704 C CA . ALA A 1 89 ? -8.216 1.358 14.353 1.00 93.56 89 ALA A CA 1
ATOM 705 C C . ALA A 1 89 ? -6.848 1.045 13.733 1.00 93.56 89 ALA A C 1
ATOM 707 O O . ALA A 1 89 ? -6.792 0.607 12.583 1.00 93.56 89 ALA A O 1
ATOM 708 N N . GLU A 1 90 ? -5.770 1.202 14.505 1.00 93.81 90 GLU A N 1
ATOM 709 C CA . GLU A 1 90 ? -4.405 0.863 14.090 1.00 93.81 90 GLU A CA 1
ATOM 710 C C . GLU A 1 90 ? -4.255 -0.637 13.789 1.00 93.81 90 GLU A C 1
ATOM 712 O O . GLU A 1 90 ? -3.794 -1.016 12.710 1.00 93.81 90 GLU A O 1
ATOM 717 N N . GLU A 1 91 ? -4.718 -1.506 14.692 1.00 93.25 91 GLU A N 1
ATOM 718 C CA . GLU A 1 91 ? -4.639 -2.957 14.494 1.00 93.25 91 GLU A CA 1
ATOM 719 C C . GLU A 1 91 ? -5.458 -3.414 13.278 1.00 93.25 91 GLU A C 1
ATOM 721 O O . GLU A 1 91 ? -5.004 -4.237 12.479 1.00 93.25 91 GLU A O 1
ATOM 726 N N . MET A 1 92 ? -6.653 -2.844 13.095 1.00 93.25 92 MET A N 1
ATOM 727 C CA . MET A 1 92 ? -7.502 -3.126 11.940 1.00 93.25 92 MET A CA 1
ATOM 728 C C . MET A 1 92 ? -6.828 -2.678 10.640 1.00 93.25 92 MET A C 1
ATOM 730 O O . MET A 1 92 ? -6.812 -3.428 9.662 1.00 93.25 92 MET A O 1
ATOM 734 N N . ALA A 1 93 ? -6.242 -1.477 10.623 1.00 92.62 93 ALA A N 1
ATOM 735 C CA . ALA A 1 93 ? -5.500 -0.973 9.473 1.00 92.62 93 ALA A CA 1
ATOM 736 C C . ALA A 1 93 ? -4.319 -1.886 9.129 1.00 92.62 93 ALA A C 1
ATOM 738 O O . ALA A 1 93 ? -4.135 -2.235 7.965 1.00 92.62 93 ALA A O 1
ATOM 739 N N . ARG A 1 94 ? -3.570 -2.350 10.136 1.00 91.25 94 ARG A N 1
ATOM 740 C CA . ARG A 1 94 ? -2.453 -3.282 9.956 1.00 91.25 94 ARG A CA 1
ATOM 741 C C . ARG A 1 94 ? -2.895 -4.591 9.303 1.00 91.25 94 ARG A C 1
ATOM 743 O O . ARG A 1 94 ? -2.286 -5.007 8.316 1.00 91.25 94 ARG A O 1
ATOM 750 N N . GLN A 1 95 ? -3.957 -5.220 9.813 1.00 92.06 95 GLN A N 1
ATOM 751 C CA . GLN A 1 95 ? -4.492 -6.464 9.245 1.00 92.06 95 GLN A CA 1
ATOM 752 C C . GLN A 1 95 ? -4.935 -6.272 7.789 1.00 92.06 95 GLN A C 1
ATOM 754 O O . GLN A 1 95 ? -4.594 -7.077 6.922 1.00 92.06 95 GLN A O 1
ATOM 759 N N . GLN A 1 96 ? -5.652 -5.184 7.497 1.00 91.19 96 GLN A N 1
ATOM 760 C CA . GLN A 1 96 ? -6.112 -4.902 6.138 1.00 91.19 96 GLN A CA 1
ATOM 761 C C . GLN A 1 96 ? -4.948 -4.628 5.185 1.00 91.19 96 GLN A C 1
ATOM 763 O O . GLN A 1 96 ? -4.888 -5.240 4.121 1.00 91.19 96 GLN A O 1
ATOM 768 N N . SER A 1 97 ? -3.984 -3.790 5.572 1.00 90.25 97 SER A N 1
ATOM 769 C CA . SER A 1 97 ? -2.790 -3.512 4.765 1.00 90.25 97 SER A CA 1
ATOM 770 C C . SER A 1 97 ? -2.008 -4.787 4.443 1.00 90.25 97 SER A C 1
ATOM 772 O O . SER A 1 97 ? -1.599 -4.982 3.301 1.00 90.25 97 SER A O 1
ATOM 774 N N . GLN A 1 98 ? -1.859 -5.707 5.403 1.00 89.62 98 GLN A N 1
ATOM 775 C CA . GLN A 1 98 ? -1.231 -7.010 5.154 1.00 89.62 98 GLN A CA 1
ATOM 776 C C . GLN A 1 98 ? -2.003 -7.842 4.124 1.00 89.62 98 GLN A C 1
ATOM 778 O O . GLN A 1 98 ? -1.387 -8.454 3.252 1.00 89.62 98 GLN A O 1
ATO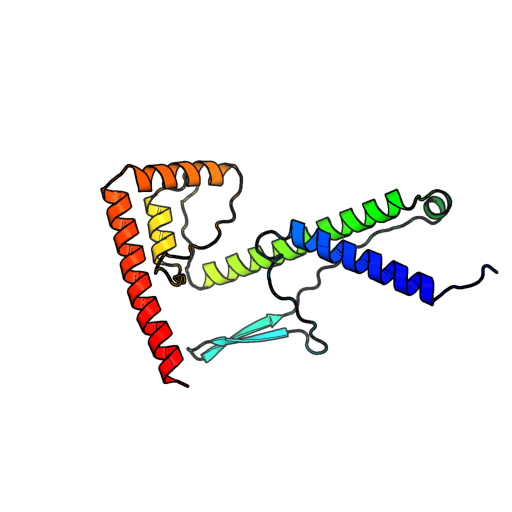M 783 N N . ILE A 1 99 ? -3.339 -7.852 4.190 1.00 89.75 99 ILE A N 1
ATOM 784 C CA . ILE A 1 99 ? -4.181 -8.537 3.200 1.00 89.75 99 ILE A CA 1
ATOM 785 C C . ILE A 1 99 ? -3.984 -7.924 1.807 1.00 89.75 99 ILE A C 1
ATOM 787 O O . ILE A 1 99 ? -3.799 -8.675 0.846 1.00 89.75 99 ILE A O 1
ATOM 791 N N . PHE A 1 100 ? -3.978 -6.591 1.699 1.00 89.19 100 PHE A N 1
ATOM 792 C CA . PHE A 1 100 ? -3.762 -5.883 0.435 1.00 89.19 100 PHE A CA 1
ATOM 793 C C . PHE A 1 100 ? -2.389 -6.190 -0.162 1.00 89.19 100 PHE A C 1
ATOM 795 O O . PHE A 1 100 ? -2.317 -6.690 -1.284 1.00 89.19 100 PHE A O 1
ATOM 802 N N . PHE A 1 101 ? -1.303 -5.973 0.586 1.00 89.94 101 PHE A N 1
ATOM 803 C CA . PHE A 1 101 ? 0.052 -6.232 0.089 1.00 89.94 101 PHE A CA 1
ATOM 804 C C . PHE A 1 101 ? 0.274 -7.702 -0.261 1.00 89.94 101 PHE A C 1
ATOM 806 O O . PHE A 1 101 ? 0.892 -8.002 -1.281 1.00 89.94 101 PHE A O 1
ATOM 813 N N . LYS A 1 102 ? -0.283 -8.630 0.528 1.00 90.44 102 LYS A N 1
ATOM 814 C CA . LYS A 1 102 ? -0.235 -10.059 0.208 1.00 90.44 102 LYS A CA 1
ATOM 815 C C . LYS A 1 102 ? -0.911 -10.350 -1.130 1.00 90.44 102 LYS A C 1
ATOM 817 O O . LYS A 1 102 ? -0.320 -11.030 -1.961 1.00 90.44 102 LYS A O 1
ATOM 822 N N . LYS A 1 103 ? -2.116 -9.817 -1.364 1.00 88.81 103 LYS A N 1
ATOM 823 C CA . LYS A 1 103 ? -2.835 -10.050 -2.624 1.00 88.81 103 LYS A CA 1
ATOM 824 C C . LYS A 1 103 ? -2.141 -9.384 -3.814 1.00 88.81 103 LYS A C 1
ATOM 826 O O . LYS A 1 103 ? -2.136 -9.974 -4.892 1.00 88.81 103 LYS A O 1
ATOM 831 N N . ILE A 1 104 ? -1.535 -8.208 -3.626 1.00 89.00 104 ILE A N 1
ATOM 832 C CA . ILE A 1 104 ? -0.703 -7.562 -4.652 1.00 89.00 104 ILE A CA 1
ATOM 833 C C . ILE A 1 104 ? 0.449 -8.492 -5.031 1.00 89.00 104 ILE A C 1
ATOM 835 O O . ILE A 1 104 ? 0.536 -8.853 -6.197 1.00 89.00 104 ILE A O 1
ATOM 839 N N . ASN A 1 105 ? 1.244 -8.957 -4.061 1.00 88.62 105 ASN A N 1
ATOM 840 C CA . ASN A 1 105 ? 2.361 -9.874 -4.318 1.00 88.62 105 ASN A CA 1
ATOM 841 C C . ASN A 1 105 ? 1.925 -11.178 -4.994 1.00 88.62 105 ASN A C 1
ATOM 843 O O . ASN A 1 105 ? 2.562 -11.617 -5.943 1.00 88.62 105 ASN A O 1
ATOM 847 N N . GLU A 1 106 ? 0.842 -11.803 -4.524 1.00 89.25 106 GLU A N 1
ATOM 848 C CA . GLU A 1 106 ? 0.311 -13.026 -5.138 1.00 89.25 106 GLU A CA 1
ATOM 849 C C . GLU A 1 106 ? -0.065 -12.793 -6.608 1.00 89.25 106 GLU A C 1
ATOM 851 O O . GLU A 1 106 ? 0.246 -13.610 -7.472 1.00 89.25 106 GLU A O 1
ATOM 856 N N . THR A 1 107 ? -0.716 -11.664 -6.896 1.00 86.31 107 THR A N 1
ATOM 857 C CA . THR A 1 107 ? -1.211 -11.352 -8.240 1.00 86.31 107 THR A CA 1
ATOM 858 C C . THR A 1 107 ? -0.073 -10.964 -9.179 1.00 86.31 107 THR A C 1
ATOM 860 O O . THR A 1 107 ? -0.048 -11.431 -10.314 1.00 86.31 107 THR A O 1
ATOM 863 N N . THR A 1 108 ? 0.879 -10.144 -8.726 1.00 86.94 108 THR A N 1
ATOM 864 C CA . THR A 1 108 ? 2.026 -9.717 -9.541 1.00 86.94 108 THR A CA 1
ATOM 865 C C . THR A 1 108 ? 2.983 -10.871 -9.816 1.00 86.94 108 THR A C 1
ATOM 867 O O . THR A 1 108 ? 3.419 -11.022 -10.956 1.00 86.94 108 THR A O 1
ATOM 870 N N . ALA A 1 109 ? 3.237 -11.737 -8.831 1.00 86.06 109 ALA A N 1
ATOM 871 C CA . ALA A 1 109 ? 4.059 -12.929 -9.019 1.00 86.06 109 ALA A CA 1
ATOM 872 C C . ALA A 1 109 ? 3.417 -13.921 -10.002 1.00 86.06 109 ALA A C 1
ATOM 874 O O . ALA A 1 109 ? 4.108 -14.461 -10.864 1.00 86.06 109 ALA A O 1
ATOM 875 N N . ALA A 1 110 ? 2.096 -14.128 -9.925 1.00 84.25 110 ALA A N 1
ATOM 876 C CA . ALA A 1 110 ? 1.383 -15.050 -10.812 1.00 84.25 110 ALA A CA 1
ATOM 877 C C . ALA A 1 110 ? 1.477 -14.661 -12.297 1.00 84.25 110 ALA A C 1
ATOM 879 O O . ALA A 1 110 ? 1.495 -15.536 -13.160 1.00 84.25 110 ALA A O 1
ATOM 880 N N . VAL A 1 111 ? 1.556 -13.362 -12.594 1.00 82.31 111 VAL A N 1
ATOM 881 C CA . VAL A 1 111 ? 1.678 -12.846 -13.968 1.00 82.31 111 VAL A CA 1
ATOM 882 C C . VAL A 1 111 ? 3.123 -12.520 -14.364 1.00 82.31 111 VAL A C 1
ATOM 884 O O . VAL A 1 111 ? 3.350 -11.964 -15.434 1.00 82.31 111 VAL A O 1
ATOM 887 N N . GLY A 1 112 ? 4.104 -12.839 -13.512 1.00 80.94 112 GLY A N 1
ATOM 888 C CA . GLY A 1 112 ? 5.519 -12.555 -13.765 1.00 80.94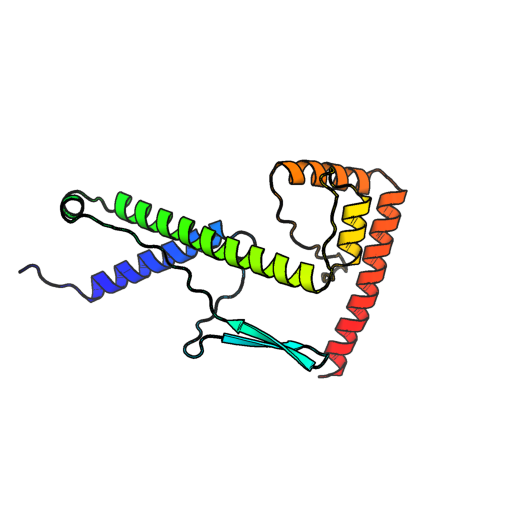 112 GLY A CA 1
ATOM 889 C C . GLY A 1 112 ? 5.879 -11.066 -13.750 1.00 80.94 112 GLY A C 1
ATOM 890 O O . GLY A 1 112 ? 6.940 -10.689 -14.241 1.00 80.94 112 GLY A O 1
ATOM 891 N N . ASN A 1 113 ? 5.028 -10.208 -13.180 1.00 83.31 113 ASN A N 1
ATOM 892 C CA . ASN A 1 113 ? 5.275 -8.771 -13.050 1.00 83.31 113 ASN A CA 1
ATOM 893 C C . ASN A 1 113 ? 6.028 -8.453 -11.746 1.00 83.31 113 ASN A C 1
ATOM 895 O O . ASN A 1 113 ? 5.605 -7.631 -10.933 1.00 83.31 113 ASN A O 1
ATOM 899 N N . THR A 1 114 ? 7.114 -9.180 -11.498 1.00 85.31 114 THR A N 1
ATOM 900 C CA . THR A 1 114 ? 7.990 -9.004 -10.335 1.00 85.31 114 THR A CA 1
ATOM 901 C C . THR A 1 114 ? 9.428 -8.912 -10.821 1.00 85.31 114 THR A C 1
ATOM 903 O O . THR A 1 114 ? 9.841 -9.684 -11.682 1.00 85.31 114 THR A O 1
ATOM 906 N N . ILE A 1 115 ? 10.181 -7.963 -10.270 1.00 83.88 115 ILE A N 1
ATOM 907 C CA . ILE A 1 115 ? 11.614 -7.805 -10.526 1.00 83.88 115 ILE A CA 1
ATOM 908 C C . ILE A 1 115 ? 12.348 -8.261 -9.271 1.00 83.88 115 ILE A C 1
ATOM 910 O O . ILE A 1 115 ? 12.134 -7.710 -8.191 1.00 83.88 115 ILE A O 1
ATOM 914 N N . ASP A 1 116 ? 13.170 -9.298 -9.412 1.00 83.50 116 ASP A N 1
ATOM 915 C CA . ASP A 1 116 ? 14.015 -9.806 -8.336 1.00 83.50 116 ASP A CA 1
ATOM 916 C C . ASP A 1 116 ? 15.410 -9.189 -8.445 1.00 83.50 116 ASP A C 1
ATOM 918 O O . ASP A 1 116 ? 16.148 -9.451 -9.394 1.00 83.50 116 ASP A O 1
ATOM 922 N N . VAL A 1 117 ? 15.767 -8.373 -7.454 1.00 81.88 117 VAL A N 1
ATOM 923 C CA . VAL A 1 117 ? 17.081 -7.720 -7.357 1.00 81.88 117 VAL A CA 1
ATOM 924 C C . VAL A 1 117 ? 18.131 -8.599 -6.661 1.00 81.88 117 VAL A C 1
ATOM 926 O O . VAL A 1 117 ? 19.226 -8.133 -6.349 1.00 81.88 117 VAL A O 1
ATOM 929 N N . GLY A 1 118 ? 17.818 -9.863 -6.350 1.00 78.50 118 GLY A N 1
ATOM 930 C CA . GLY A 1 118 ? 18.771 -10.846 -5.820 1.00 78.50 118 GLY A CA 1
ATOM 931 C C . GLY A 1 118 ? 19.373 -10.481 -4.458 1.00 78.50 118 GLY A C 1
ATOM 932 O O . GLY A 1 118 ? 20.457 -10.947 -4.112 1.00 78.50 118 GLY A O 1
ATOM 933 N N . GLY A 1 119 ? 18.704 -9.612 -3.693 1.00 75.75 119 GLY A N 1
ATOM 934 C CA . GLY A 1 119 ? 19.212 -9.064 -2.431 1.00 75.75 119 GLY A CA 1
ATOM 935 C C . GLY A 1 119 ? 20.214 -7.907 -2.575 1.00 75.75 119 GLY A C 1
ATOM 936 O O . GLY A 1 119 ? 20.750 -7.455 -1.561 1.00 75.75 119 GLY A O 1
ATOM 937 N N . GLY A 1 120 ? 20.459 -7.424 -3.798 1.00 78.94 120 GLY A N 1
ATOM 938 C CA . GLY A 1 120 ? 21.251 -6.225 -4.082 1.00 78.94 120 GLY A CA 1
ATOM 939 C C . GLY A 1 120 ? 20.538 -4.911 -3.732 1.00 78.94 120 GLY A C 1
ATOM 940 O O . GLY A 1 120 ? 19.376 -4.894 -3.320 1.00 78.94 120 GLY A O 1
ATOM 941 N N . GLU A 1 121 ? 21.251 -3.790 -3.872 1.00 84.50 121 GLU A N 1
ATOM 942 C CA . GLU A 1 121 ? 20.637 -2.455 -3.826 1.00 84.50 121 GLU A CA 1
ATOM 943 C C . GLU A 1 121 ? 19.893 -2.204 -5.144 1.00 84.50 121 GLU A C 1
ATOM 945 O O . GLU A 1 121 ? 20.406 -2.534 -6.210 1.00 84.50 121 GLU A O 1
ATOM 950 N N . LEU A 1 122 ? 18.689 -1.633 -5.063 1.00 88.25 122 LEU A N 1
ATOM 951 C CA . LEU A 1 122 ? 17.895 -1.274 -6.235 1.00 88.25 122 LEU A CA 1
ATOM 952 C C . LEU A 1 122 ? 18.675 -0.285 -7.111 1.00 88.25 122 LEU A C 1
ATOM 954 O O . LEU A 1 122 ? 19.131 0.750 -6.619 1.00 88.25 122 LEU A O 1
ATOM 958 N N . THR A 1 123 ? 18.807 -0.589 -8.400 1.00 91.12 123 THR A N 1
ATOM 959 C CA . THR A 1 123 ? 19.514 0.267 -9.358 1.00 91.12 123 THR A CA 1
ATOM 960 C C . THR A 1 123 ? 18.546 1.086 -10.219 1.00 91.12 123 THR A C 1
ATOM 962 O O . THR A 1 123 ? 17.342 0.828 -10.263 1.00 91.12 123 THR A O 1
ATOM 965 N N . VAL A 1 124 ? 19.070 2.085 -10.941 1.00 92.94 124 VAL A N 1
ATOM 966 C CA . VAL A 1 124 ? 18.293 2.819 -11.957 1.00 92.94 124 VAL A CA 1
ATOM 967 C C . VAL A 1 124 ? 17.765 1.882 -13.037 1.00 92.94 124 VAL A C 1
ATOM 969 O O . VAL A 1 124 ? 16.630 2.052 -13.471 1.00 92.94 124 VAL A O 1
ATOM 972 N N . ASP A 1 125 ? 18.553 0.894 -13.459 1.00 91.50 125 ASP A N 1
ATOM 973 C CA . ASP A 1 125 ? 18.133 -0.044 -14.499 1.00 91.50 125 ASP A CA 1
ATOM 974 C C . ASP A 1 125 ? 16.950 -0.899 -14.041 1.00 91.50 125 ASP A C 1
ATOM 976 O O . ASP A 1 125 ? 15.991 -1.047 -14.799 1.00 91.50 125 ASP A O 1
ATOM 980 N N . ASP A 1 126 ? 16.965 -1.368 -12.790 1.00 91.00 126 ASP A N 1
ATOM 981 C CA . ASP A 1 126 ? 15.842 -2.106 -12.196 1.00 91.00 126 ASP A CA 1
ATOM 982 C C . ASP A 1 126 ? 14.580 -1.237 -12.120 1.00 91.00 126 ASP A C 1
ATOM 984 O O . ASP A 1 126 ? 13.473 -1.689 -12.414 1.00 91.00 126 ASP A O 1
ATOM 988 N N . TYR A 1 127 ? 14.736 0.038 -11.751 1.00 90.88 127 TYR A N 1
ATOM 989 C CA . TYR A 1 127 ? 13.626 0.987 -11.690 1.00 90.88 127 TYR A CA 1
ATOM 990 C C . TYR A 1 127 ? 13.046 1.305 -13.076 1.00 90.88 127 TYR A C 1
ATOM 992 O O . TYR A 1 127 ? 11.827 1.390 -13.233 1.00 90.88 127 TYR A O 1
ATOM 1000 N N . LEU A 1 128 ? 13.893 1.460 -14.095 1.00 92.38 128 LEU A N 1
ATOM 1001 C CA . LEU A 1 128 ? 13.445 1.674 -15.472 1.00 92.38 128 LEU A CA 1
ATOM 1002 C C . LEU A 1 128 ? 12.765 0.422 -16.042 1.00 92.38 128 LEU A C 1
ATOM 1004 O O . LEU A 1 128 ? 11.734 0.549 -16.701 1.00 92.38 128 LEU A O 1
ATOM 1008 N N . ASP A 1 129 ? 13.283 -0.777 -15.753 1.00 90.56 129 ASP A N 1
ATOM 1009 C CA . ASP A 1 129 ? 12.617 -2.036 -16.112 1.00 90.56 129 ASP A CA 1
ATOM 1010 C C . ASP A 1 129 ? 11.241 -2.138 -15.437 1.00 90.56 129 ASP A C 1
ATOM 1012 O O . ASP A 1 129 ? 10.251 -2.465 -16.093 1.00 90.56 129 ASP A O 1
ATOM 1016 N N . MET A 1 130 ? 11.139 -1.749 -14.161 1.00 89.69 130 MET A N 1
ATOM 1017 C CA . MET A 1 130 ? 9.863 -1.684 -13.443 1.00 89.69 130 MET A CA 1
ATOM 1018 C C . MET A 1 130 ? 8.880 -0.739 -14.134 1.00 89.69 130 MET A C 1
ATOM 1020 O O . MET A 1 130 ? 7.745 -1.130 -14.402 1.00 89.69 130 MET A O 1
ATOM 1024 N N . LEU A 1 131 ? 9.302 0.489 -14.446 1.00 90.94 131 LEU A N 1
ATOM 1025 C CA . LEU A 1 131 ? 8.441 1.469 -15.108 1.00 90.94 131 LEU A CA 1
ATOM 1026 C C . LEU A 1 131 ? 7.979 1.005 -16.489 1.00 90.94 131 LEU A C 1
ATOM 1028 O O . LEU A 1 131 ? 6.835 1.259 -16.844 1.00 90.94 131 LEU A O 1
ATOM 1032 N N . SER A 1 132 ? 8.820 0.287 -17.236 1.00 90.25 132 SER A N 1
ATOM 1033 C CA . SER A 1 132 ? 8.447 -0.242 -18.555 1.00 90.25 132 SER A CA 1
ATOM 1034 C C . SER A 1 132 ? 7.333 -1.298 -18.511 1.00 90.25 132 SER A C 1
ATOM 1036 O O . SER A 1 132 ? 6.678 -1.545 -19.518 1.00 90.25 132 SER A O 1
ATOM 1038 N N . LYS A 1 133 ? 7.103 -1.920 -17.347 1.00 88.69 133 LYS A N 1
ATOM 1039 C CA . LYS A 1 133 ? 6.081 -2.959 -17.143 1.00 88.69 133 LYS A CA 1
ATOM 1040 C C . LYS A 1 133 ? 4.797 -2.425 -16.512 1.00 88.69 133 LYS A C 1
ATOM 1042 O O . LYS A 1 133 ? 3.808 -3.155 -16.417 1.00 88.69 133 LYS A O 1
ATOM 1047 N N . VAL A 1 134 ? 4.801 -1.180 -16.037 1.00 88.19 134 VAL A N 1
ATOM 1048 C CA . VAL A 1 134 ? 3.662 -0.584 -15.338 1.00 88.19 134 VAL A CA 1
ATOM 1049 C C . VAL A 1 134 ? 2.968 0.418 -16.242 1.00 88.19 134 VAL A C 1
ATOM 1051 O O . VAL A 1 134 ? 3.549 1.419 -16.637 1.00 88.19 134 VAL A O 1
ATOM 1054 N N . GLN A 1 135 ? 1.680 0.190 -16.482 1.00 89.25 135 GLN A N 1
ATOM 1055 C CA . GLN A 1 135 ? 0.835 1.166 -17.157 1.00 89.25 135 GLN A CA 1
ATOM 1056 C C . GLN A 1 135 ? 0.487 2.317 -16.215 1.00 89.25 135 GLN A C 1
ATOM 1058 O O . GLN A 1 135 ? 0.073 2.097 -15.072 1.00 89.25 135 GLN A O 1
ATOM 1063 N N . PHE A 1 136 ? 0.558 3.546 -16.715 1.00 90.44 136 PHE A N 1
ATOM 1064 C CA . PHE A 1 136 ? 0.130 4.734 -15.982 1.00 90.44 136 PHE A CA 1
ATOM 1065 C C . PHE A 1 136 ? -0.643 5.697 -16.883 1.00 90.44 136 PHE A C 1
ATOM 1067 O O . PHE A 1 136 ? -0.721 5.546 -18.101 1.00 90.44 136 PHE A O 1
ATOM 1074 N N . ASN A 1 137 ? -1.323 6.648 -16.249 1.00 90.56 137 ASN A N 1
ATOM 1075 C CA . ASN A 1 137 ? -2.144 7.634 -16.942 1.00 90.56 137 ASN A CA 1
ATOM 1076 C C . ASN A 1 137 ? -1.373 8.939 -17.113 1.00 90.56 137 ASN A C 1
ATOM 1078 O O . ASN A 1 137 ? -0.394 9.187 -16.414 1.00 90.56 137 ASN A O 1
ATOM 1082 N N . PHE A 1 138 ? -1.875 9.803 -17.986 1.00 92.88 138 PHE A N 1
ATOM 1083 C CA . PHE A 1 138 ? -1.361 1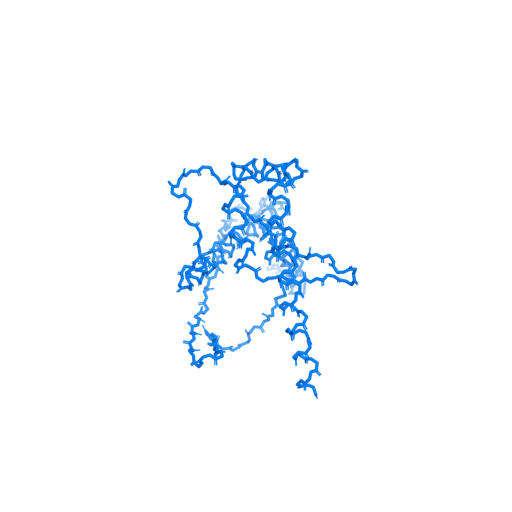1.153 -18.173 1.00 92.88 138 PHE A CA 1
ATOM 1084 C C . PHE A 1 138 ? -2.399 12.176 -17.716 1.00 92.88 138 PHE A C 1
ATOM 1086 O O . PHE A 1 138 ? -3.604 11.906 -17.733 1.00 92.88 138 PHE A O 1
ATOM 1093 N N . ASP A 1 139 ? -1.933 13.324 -17.237 1.00 91.19 139 ASP A N 1
ATOM 1094 C CA . ASP A 1 139 ? -2.803 14.455 -16.927 1.00 91.19 139 ASP A CA 1
ATOM 1095 C C . ASP A 1 139 ? -3.156 15.279 -18.182 1.00 91.19 139 ASP A C 1
ATOM 1097 O O . ASP A 1 139 ? -2.772 14.944 -19.305 1.00 91.19 139 ASP A O 1
ATOM 1101 N N . GLU A 1 140 ? -3.916 16.361 -17.997 1.00 88.50 140 GLU A N 1
ATOM 1102 C CA . GLU A 1 140 ? -4.350 17.245 -19.090 1.00 88.50 140 GLU A CA 1
ATOM 1103 C C . GLU A 1 140 ? -3.183 17.967 -19.786 1.00 88.50 140 GLU A C 1
ATOM 1105 O O . GLU A 1 140 ? -3.286 18.300 -20.967 1.00 88.50 140 GLU A O 1
ATOM 1110 N N . ASN A 1 141 ? -2.058 18.159 -19.091 1.00 88.75 141 ASN A N 1
ATOM 1111 C CA . ASN A 1 141 ? -0.835 18.743 -19.646 1.00 88.75 141 ASN A CA 1
ATOM 1112 C C . ASN A 1 141 ? 0.026 17.689 -20.363 1.00 88.75 141 ASN A C 1
ATOM 1114 O O . ASN A 1 141 ? 0.985 18.017 -21.063 1.00 88.75 141 ASN A O 1
ATOM 1118 N N . GLY A 1 142 ? -0.343 16.414 -20.236 1.00 84.44 142 GLY A N 1
ATOM 1119 C CA . GLY A 1 142 ? 0.372 15.290 -20.807 1.00 84.44 142 GLY A CA 1
ATOM 1120 C C . GLY A 1 142 ? 1.576 14.851 -19.980 1.00 84.44 142 GLY A C 1
ATOM 1121 O O . GLY A 1 142 ? 2.450 14.195 -20.557 1.00 84.44 142 GLY A O 1
ATOM 1122 N N . GLU A 1 143 ? 1.611 15.187 -18.690 1.00 90.94 143 GLU A N 1
ATOM 1123 C CA . GLU A 1 143 ? 2.597 14.709 -17.721 1.00 90.94 143 GLU A CA 1
ATOM 1124 C C . GLU A 1 143 ? 2.185 13.335 -17.164 1.00 90.94 143 GLU A C 1
ATOM 1126 O O . GLU A 1 143 ? 0.990 13.088 -16.941 1.00 90.94 143 GLU A O 1
ATOM 1131 N N . PRO A 1 144 ? 3.137 12.408 -16.951 1.00 91.88 144 PRO A N 1
ATOM 1132 C CA . PRO A 1 144 ? 2.834 11.076 -16.446 1.00 91.88 144 PRO A CA 1
ATOM 1133 C C . PRO A 1 144 ? 2.429 11.117 -14.966 1.00 91.88 144 PRO A C 1
ATOM 1135 O O . PRO A 1 144 ? 3.148 11.628 -14.108 1.00 91.88 144 PRO A O 1
ATOM 1138 N N . LYS A 1 145 ? 1.298 10.490 -14.638 1.00 91.56 145 LYS A N 1
ATOM 1139 C CA . LYS A 1 145 ? 0.879 10.207 -13.259 1.00 91.56 145 LYS A CA 1
ATOM 1140 C C . LYS A 1 145 ? 1.543 8.918 -12.791 1.00 91.56 145 LYS A C 1
ATOM 1142 O O . LYS A 1 145 ? 0.945 7.845 -12.872 1.00 91.56 145 LYS A O 1
ATOM 1147 N N . LEU A 1 146 ? 2.793 9.034 -12.347 1.00 87.69 146 LEU A N 1
ATOM 1148 C CA . LEU A 1 146 ? 3.584 7.885 -11.910 1.00 87.69 146 LEU A CA 1
ATOM 1149 C C . LEU A 1 146 ? 2.937 7.157 -10.712 1.00 87.69 146 LEU A C 1
ATOM 1151 O O . LEU A 1 146 ? 2.307 7.802 -9.868 1.00 87.69 146 LEU A O 1
ATOM 1155 N N . PRO A 1 147 ? 3.103 5.825 -10.612 1.00 84.31 147 PRO A N 1
ATOM 1156 C CA . PRO A 1 147 ? 2.620 5.054 -9.473 1.00 84.31 147 PRO A CA 1
ATOM 1157 C C . PRO A 1 147 ? 3.233 5.519 -8.149 1.00 84.31 147 PRO A C 1
ATOM 1159 O O . PRO A 1 147 ? 4.411 5.873 -8.076 1.00 84.31 147 PRO A O 1
ATOM 1162 N N . VAL A 1 148 ? 2.449 5.440 -7.073 1.00 84.06 148 VAL A N 1
ATOM 1163 C CA . VAL A 1 148 ? 2.956 5.655 -5.714 1.00 84.06 148 VAL A CA 1
ATOM 1164 C C . VAL A 1 148 ? 3.800 4.449 -5.304 1.00 84.06 148 VAL A C 1
ATOM 1166 O O . VAL A 1 148 ? 3.289 3.336 -5.183 1.00 84.06 148 VAL A O 1
ATOM 1169 N N . ALA A 1 149 ? 5.091 4.673 -5.067 1.00 83.81 149 ALA A N 1
ATOM 1170 C CA . ALA A 1 149 ? 5.985 3.653 -4.534 1.00 83.81 149 ALA A CA 1
ATOM 1171 C C . ALA A 1 149 ? 5.847 3.576 -3.007 1.00 83.81 149 ALA A C 1
ATOM 1173 O O . ALA A 1 149 ? 6.106 4.553 -2.305 1.00 83.81 149 ALA A O 1
ATOM 1174 N N . VAL A 1 150 ? 5.470 2.406 -2.487 1.00 85.69 150 VAL A N 1
ATOM 1175 C CA . VAL A 1 150 ? 5.476 2.136 -1.043 1.00 85.69 150 VAL A CA 1
ATOM 1176 C C . VAL A 1 150 ? 6.741 1.371 -0.699 1.00 85.69 150 VAL A C 1
ATOM 1178 O O . VAL A 1 150 ? 6.897 0.213 -1.086 1.00 85.69 150 VAL A O 1
ATOM 1181 N N . THR A 1 151 ? 7.650 2.014 0.026 1.00 85.25 151 THR A N 1
ATOM 1182 C CA . THR A 1 151 ? 8.951 1.441 0.372 1.00 85.25 151 THR A CA 1
ATOM 1183 C C . THR A 1 151 ? 9.237 1.573 1.863 1.00 85.25 151 THR A C 1
ATOM 1185 O O . THR A 1 151 ? 8.754 2.482 2.535 1.00 85.25 151 THR A O 1
ATOM 1188 N N . GLY A 1 152 ? 10.026 0.637 2.396 1.00 84.81 152 GLY A N 1
ATOM 1189 C CA . GLY A 1 152 ? 10.647 0.810 3.708 1.00 84.81 152 GLY A CA 1
ATOM 1190 C C . GLY A 1 152 ? 11.813 1.801 3.640 1.00 84.81 152 GLY A C 1
ATOM 1191 O O . GLY A 1 152 ? 12.341 2.072 2.562 1.00 84.81 152 GLY A O 1
ATOM 1192 N N . GLU A 1 153 ? 12.258 2.284 4.799 1.00 83.25 153 GLU A N 1
ATOM 1193 C CA . GLU A 1 153 ? 13.287 3.329 4.941 1.00 83.25 153 GLU A CA 1
ATOM 1194 C C . GLU A 1 153 ? 14.552 3.071 4.103 1.00 83.25 153 GLU A C 1
ATOM 1196 O O . GLU A 1 153 ? 14.968 3.917 3.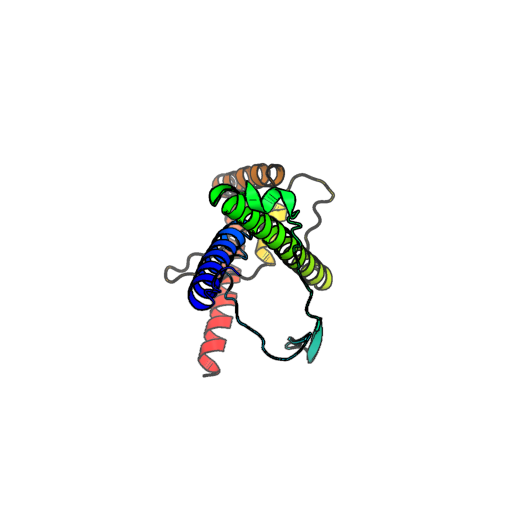317 1.00 83.25 153 GLU A O 1
ATOM 1201 N N . LYS A 1 154 ? 15.100 1.851 4.152 1.00 82.94 154 LYS A N 1
ATOM 1202 C CA . LYS A 1 154 ? 16.297 1.477 3.378 1.00 82.94 154 LYS A CA 1
ATOM 1203 C C . LYS A 1 154 ? 16.104 1.597 1.858 1.00 82.94 154 LYS A C 1
ATOM 1205 O O . LYS A 1 154 ? 17.017 1.994 1.143 1.00 82.94 154 LYS A O 1
ATOM 1210 N N . LEU A 1 155 ? 14.929 1.227 1.349 1.00 85.94 155 LEU A N 1
ATOM 1211 C CA . LEU A 1 155 ? 14.624 1.326 -0.082 1.00 85.94 155 LEU A CA 1
ATOM 1212 C C . LEU A 1 155 ? 14.320 2.769 -0.493 1.00 85.94 155 LEU A C 1
ATOM 1214 O O . LEU A 1 155 ? 14.556 3.137 -1.640 1.00 85.94 155 LEU A O 1
ATOM 1218 N N . HIS A 1 156 ? 13.831 3.596 0.431 1.00 88.12 156 HIS A N 1
ATOM 1219 C CA . HIS A 1 156 ? 13.627 5.017 0.181 1.00 88.12 156 HIS A CA 1
ATOM 1220 C C . HIS A 1 156 ? 14.948 5.733 -0.144 1.00 88.12 156 HIS A C 1
ATOM 1222 O O . HIS A 1 156 ? 15.007 6.480 -1.117 1.00 88.12 156 HIS A O 1
ATOM 1228 N N . GLU A 1 157 ? 16.030 5.444 0.585 1.00 88.88 157 GLU A N 1
ATOM 1229 C CA . GLU A 1 157 ? 17.354 6.011 0.285 1.00 88.88 157 GLU A CA 1
ATOM 1230 C C . GLU A 1 157 ? 17.845 5.644 -1.123 1.00 88.88 157 GLU A C 1
ATOM 1232 O O . GLU A 1 157 ? 18.349 6.500 -1.853 1.00 88.88 157 GLU A O 1
ATOM 1237 N N . ALA A 1 158 ? 17.660 4.385 -1.534 1.00 89.19 158 ALA A N 1
ATOM 1238 C CA . ALA A 1 158 ? 17.998 3.938 -2.884 1.00 89.19 158 ALA A CA 1
ATOM 1239 C C . ALA A 1 158 ? 17.163 4.677 -3.946 1.00 89.19 158 ALA A C 1
ATOM 1241 O O . ALA A 1 158 ? 17.707 5.154 -4.940 1.00 89.19 158 ALA A O 1
ATOM 1242 N N . MET A 1 159 ? 15.862 4.864 -3.701 1.00 89.75 159 MET A N 1
ATOM 1243 C CA . MET A 1 159 ? 14.974 5.624 -4.588 1.00 89.75 159 MET A CA 1
ATOM 1244 C C . MET A 1 159 ? 15.404 7.086 -4.756 1.00 89.75 159 MET A C 1
ATOM 1246 O O . MET A 1 159 ? 15.364 7.606 -5.870 1.00 89.75 159 MET A O 1
ATOM 1250 N N . VAL A 1 160 ? 15.868 7.744 -3.689 1.00 90.75 160 VAL A N 1
ATOM 1251 C CA . VAL A 1 160 ? 16.403 9.115 -3.772 1.00 90.75 160 VAL A CA 1
ATOM 1252 C C . VAL A 1 160 ? 17.652 9.163 -4.659 1.00 90.75 160 VAL A C 1
ATOM 1254 O O . VAL A 1 160 ? 17.772 10.046 -5.509 1.00 90.75 160 VAL A O 1
ATOM 1257 N N . LYS A 1 161 ? 18.562 8.187 -4.526 1.00 91.25 161 LYS A N 1
ATOM 1258 C CA . LYS A 1 161 ? 19.746 8.086 -5.399 1.00 91.25 161 LYS A CA 1
ATOM 1259 C C . LYS A 1 161 ? 19.354 7.867 -6.861 1.00 91.25 161 LYS A C 1
ATOM 1261 O O . LYS A 1 161 ? 19.925 8.507 -7.740 1.00 91.25 161 LYS A O 1
ATOM 1266 N N . ILE A 1 162 ? 18.372 7.003 -7.116 1.00 92.19 162 ILE A N 1
ATOM 1267 C CA . ILE A 1 162 ? 17.838 6.728 -8.459 1.00 92.19 162 ILE A CA 1
ATOM 1268 C C . ILE A 1 162 ? 17.263 8.001 -9.085 1.00 92.19 162 ILE A C 1
ATOM 1270 O O . ILE A 1 162 ? 17.572 8.310 -10.233 1.00 92.19 162 ILE A O 1
ATOM 1274 N N . GLN A 1 163 ? 16.478 8.778 -8.334 1.00 90.62 163 GLN A N 1
ATOM 1275 C CA . GLN A 1 163 ? 15.928 10.047 -8.819 1.00 90.62 163 GLN A CA 1
ATOM 1276 C C . GLN A 1 163 ? 17.024 11.052 -9.185 1.00 90.62 163 GLN A C 1
ATOM 1278 O O . GLN A 1 163 ? 16.927 11.715 -10.219 1.00 90.62 163 GLN A O 1
ATOM 1283 N N . GLU A 1 164 ? 18.090 11.143 -8.388 1.00 93.12 164 GLU A N 1
ATOM 1284 C CA . GLU A 1 164 ? 19.207 12.033 -8.712 1.00 93.12 164 GLU A CA 1
ATOM 1285 C C . GLU A 1 164 ? 19.994 11.547 -9.938 1.00 93.12 164 GLU A C 1
ATOM 1287 O O . GLU A 1 164 ? 20.380 12.357 -10.785 1.00 93.12 164 GLU A O 1
ATOM 1292 N N . GLN A 1 165 ? 20.177 10.234 -10.095 1.00 91.25 165 GLN A N 1
ATOM 1293 C CA . GLN A 1 165 ? 20.794 9.656 -11.292 1.00 91.25 165 GLN A CA 1
ATOM 1294 C C . GLN A 1 165 ? 19.961 9.934 -12.549 1.00 91.25 165 GLN A C 1
ATOM 1296 O O . GLN A 1 165 ? 20.513 10.390 -13.544 1.00 91.25 165 GLN A O 1
ATOM 1301 N N . LEU A 1 166 ? 18.633 9.788 -12.497 1.00 91.38 166 LEU A N 1
ATOM 1302 C CA . LEU A 1 166 ? 17.739 10.141 -13.613 1.00 91.38 166 LEU A CA 1
ATOM 1303 C C . LEU A 1 166 ? 17.816 11.623 -14.009 1.00 91.38 166 LEU A C 1
ATOM 1305 O O . LEU A 1 166 ? 17.519 11.981 -15.148 1.00 91.38 166 LEU A O 1
ATOM 1309 N N . ARG A 1 167 ? 18.212 12.497 -13.079 1.00 89.44 167 ARG A N 1
ATOM 1310 C CA . ARG A 1 167 ? 18.360 13.935 -13.322 1.00 89.44 167 ARG A CA 1
ATOM 1311 C C . ARG A 1 167 ? 19.728 14.307 -13.894 1.00 89.44 167 ARG A C 1
ATOM 1313 O O . ARG A 1 167 ? 19.824 15.280 -14.642 1.00 89.44 167 ARG A O 1
ATOM 1320 N N . THR A 1 168 ? 20.772 13.572 -13.518 1.00 92.81 168 THR A N 1
ATOM 1321 C CA . THR A 1 168 ? 22.178 13.921 -13.786 1.00 92.81 168 THR A CA 1
ATOM 1322 C C . THR A 1 168 ? 22.810 13.101 -14.908 1.00 92.81 168 THR A C 1
ATOM 1324 O O . THR A 1 168 ? 23.649 13.630 -15.637 1.00 92.81 168 THR A O 1
ATOM 1327 N N . ASP A 1 169 ? 22.395 11.847 -15.094 1.00 94.56 169 ASP A N 1
ATOM 1328 C CA . ASP A 1 169 ? 22.866 10.976 -16.167 1.00 94.56 169 ASP A CA 1
ATOM 1329 C C . ASP A 1 169 ? 21.984 11.120 -17.415 1.00 94.56 169 ASP A C 1
ATOM 1331 O O . ASP A 1 169 ? 20.803 10.763 -17.438 1.00 94.56 169 ASP A O 1
ATOM 1335 N N . ALA A 1 170 ? 22.591 11.624 -18.491 1.00 93.12 170 ALA A N 1
ATOM 1336 C CA . ALA A 1 170 ? 21.927 11.811 -19.773 1.00 93.12 170 ALA A CA 1
ATOM 1337 C C . ALA A 1 170 ? 21.429 10.493 -20.392 1.00 93.12 170 ALA A C 1
ATOM 1339 O O . ALA A 1 170 ? 20.393 10.500 -21.059 1.00 93.12 170 ALA A O 1
ATOM 1340 N N . ALA A 1 171 ? 22.126 9.371 -20.179 1.00 93.12 171 ALA A N 1
ATOM 1341 C CA . ALA A 1 171 ? 21.724 8.074 -20.721 1.00 93.12 171 ALA A CA 1
ATOM 1342 C C . ALA A 1 171 ? 20.500 7.516 -19.981 1.00 93.12 171 ALA A C 1
ATOM 1344 O O . ALA A 1 171 ? 19.531 7.094 -20.618 1.00 93.12 171 ALA A O 1
ATOM 1345 N N . ALA A 1 172 ? 20.515 7.573 -18.647 1.00 91.44 172 ALA A N 1
ATOM 1346 C CA . ALA A 1 172 ? 19.382 7.177 -17.814 1.00 91.44 172 ALA A CA 1
ATOM 1347 C C . ALA A 1 172 ? 18.138 8.023 -18.119 1.00 91.44 172 ALA A C 1
ATOM 1349 O O . ALA A 1 172 ? 17.051 7.482 -18.329 1.00 91.44 172 ALA A O 1
ATOM 1350 N N . LYS A 1 173 ? 18.312 9.346 -18.236 1.00 93.75 173 LYS A N 1
ATOM 1351 C CA . LYS A 1 173 ? 17.234 10.265 -18.604 1.00 93.75 173 LYS A CA 1
ATOM 1352 C C . LYS A 1 173 ? 16.649 9.952 -19.981 1.00 93.75 173 LYS A C 1
ATOM 1354 O O . LYS A 1 173 ? 15.436 9.878 -20.122 1.00 93.75 173 LYS A O 1
ATOM 1359 N N . ALA A 1 174 ? 17.494 9.716 -20.986 1.00 94.50 174 ALA A N 1
ATOM 1360 C CA . ALA A 1 174 ? 17.025 9.386 -22.330 1.00 94.50 174 ALA A CA 1
ATOM 1361 C C . ALA A 1 174 ? 16.193 8.093 -22.354 1.00 94.50 174 ALA A C 1
ATOM 1363 O O . ALA A 1 174 ? 15.180 8.025 -23.047 1.00 94.50 174 ALA A O 1
ATOM 1364 N N . ARG A 1 175 ? 16.584 7.076 -21.572 1.00 94.94 175 ARG A N 1
ATOM 1365 C CA . ARG A 1 175 ? 15.800 5.838 -21.430 1.00 94.94 175 ARG A CA 1
ATOM 1366 C C . ARG A 1 175 ? 14.479 6.067 -20.704 1.00 94.94 175 ARG A C 1
ATOM 1368 O O . ARG A 1 175 ? 13.470 5.504 -21.115 1.00 94.94 175 ARG A O 1
ATOM 1375 N N . PHE A 1 176 ? 14.475 6.886 -19.658 1.00 93.56 176 PHE A N 1
ATOM 1376 C CA . PHE A 1 176 ? 13.245 7.277 -18.975 1.00 93.56 176 PHE A CA 1
ATOM 1377 C C . PHE A 1 176 ? 12.280 7.985 -19.932 1.00 93.56 176 PHE A C 1
ATOM 1379 O O . PHE A 1 176 ? 1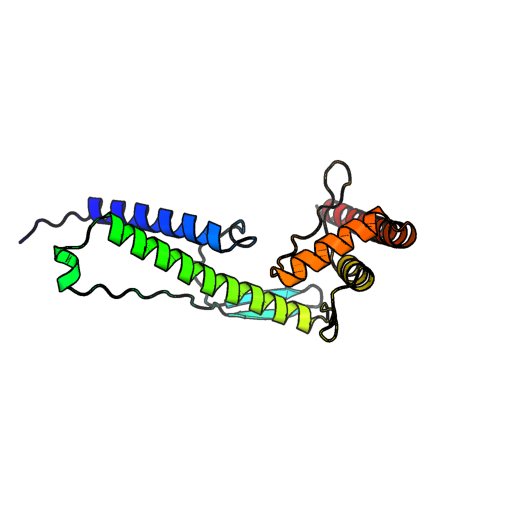1.138 7.556 -20.071 1.00 93.56 176 PHE A O 1
ATOM 1386 N N . ASP A 1 177 ? 12.755 9.002 -20.654 1.00 94.06 177 ASP A N 1
ATOM 1387 C CA . ASP A 1 177 ? 11.951 9.766 -21.613 1.00 94.06 177 ASP A CA 1
ATOM 1388 C C . ASP A 1 177 ? 11.386 8.862 -22.726 1.00 94.06 177 ASP A C 1
ATOM 1390 O O . ASP A 1 177 ? 10.237 9.028 -23.143 1.00 94.06 177 ASP A O 1
ATOM 1394 N N . GLU A 1 178 ? 12.161 7.869 -23.175 1.00 95.06 178 GLU A N 1
ATOM 1395 C CA . GLU A 1 178 ? 11.700 6.855 -24.127 1.00 95.06 178 GLU A CA 1
ATOM 1396 C C . GLU A 1 178 ? 10.540 6.022 -23.567 1.00 95.06 178 GLU A C 1
ATOM 1398 O O . GLU A 1 178 ? 9.523 5.876 -24.245 1.00 95.06 178 GLU A O 1
ATOM 1403 N N . ILE A 1 179 ? 10.661 5.521 -22.333 1.00 94.75 179 ILE A N 1
ATOM 1404 C CA . ILE A 1 179 ? 9.608 4.737 -21.668 1.00 94.75 179 ILE A CA 1
ATOM 1405 C C . ILE A 1 179 ? 8.334 5.574 -21.526 1.00 94.75 179 ILE A C 1
ATOM 1407 O O . ILE A 1 179 ? 7.253 5.123 -21.904 1.00 94.75 179 ILE A O 1
ATOM 1411 N N . ILE A 1 180 ? 8.453 6.821 -21.053 1.00 94.38 180 ILE A N 1
ATOM 1412 C CA . ILE A 1 180 ? 7.303 7.725 -20.924 1.00 94.38 180 ILE A CA 1
ATOM 1413 C C . ILE A 1 180 ? 6.645 7.967 -22.287 1.00 94.38 180 ILE A C 1
ATOM 1415 O O . ILE A 1 180 ? 5.418 7.980 -22.389 1.00 94.38 180 ILE A O 1
ATOM 1419 N N . ARG A 1 181 ? 7.438 8.150 -23.350 1.00 94.19 181 ARG A N 1
ATOM 1420 C CA . ARG A 1 181 ? 6.917 8.362 -24.704 1.00 94.19 181 ARG A CA 1
ATOM 1421 C C . ARG A 1 181 ? 6.150 7.145 -25.219 1.00 94.19 181 ARG A C 1
ATOM 1423 O O . ARG A 1 181 ? 5.081 7.331 -25.799 1.00 94.19 181 ARG A O 1
ATOM 1430 N N . GLN A 1 182 ? 6.687 5.941 -25.028 1.00 94.38 182 GLN A N 1
ATOM 1431 C CA . GLN A 1 182 ? 6.036 4.698 -25.447 1.00 94.38 182 GLN A CA 1
ATOM 1432 C C . GLN A 1 182 ? 4.709 4.500 -24.709 1.00 94.38 182 GLN A C 1
ATOM 1434 O O . GLN A 1 182 ? 3.669 4.382 -25.357 1.00 94.38 182 GLN A O 1
ATOM 1439 N N . GLU A 1 183 ? 4.707 4.614 -23.378 1.00 94.81 183 GLU A N 1
ATOM 1440 C CA . GLU A 1 183 ? 3.482 4.484 -22.576 1.00 94.81 183 GLU A CA 1
ATOM 1441 C C . GLU A 1 183 ? 2.446 5.562 -22.935 1.00 94.81 183 GLU A C 1
ATOM 1443 O O . GLU A 1 183 ? 1.245 5.299 -22.952 1.00 94.81 183 GLU A O 1
ATOM 1448 N N . LYS A 1 184 ? 2.879 6.781 -23.286 1.00 92.94 184 LYS A N 1
ATOM 1449 C CA . LYS A 1 184 ? 1.968 7.848 -23.733 1.00 92.94 184 LYS A CA 1
ATOM 1450 C C . LYS A 1 184 ? 1.243 7.494 -25.023 1.00 92.94 184 LYS A C 1
ATOM 1452 O O . LYS A 1 184 ? 0.069 7.840 -25.171 1.00 92.94 184 LYS A O 1
ATOM 1457 N N . GLU A 1 185 ? 1.919 6.834 -25.957 1.00 92.50 185 GLU A N 1
ATOM 1458 C CA . GLU A 1 185 ? 1.292 6.394 -27.201 1.00 92.50 185 GLU A CA 1
ATOM 1459 C C . GLU A 1 185 ? 0.321 5.236 -26.950 1.00 92.50 185 GLU A C 1
ATOM 1461 O O . GLU A 1 185 ? -0.822 5.278 -27.407 1.00 92.50 185 GLU A O 1
ATOM 1466 N N . GLU A 1 186 ? 0.709 4.262 -26.127 1.00 92.06 186 GLU A N 1
ATOM 1467 C CA . GLU A 1 186 ? -0.185 3.176 -25.717 1.00 92.06 186 GLU A CA 1
ATOM 1468 C C . GLU A 1 186 ? -1.424 3.696 -24.980 1.00 92.06 186 GLU A C 1
ATOM 1470 O O . GLU A 1 186 ? -2.555 3.283 -25.254 1.00 92.06 186 GLU A O 1
ATOM 1475 N N . TRP A 1 187 ? -1.240 4.656 -24.075 1.00 92.25 187 TRP A N 1
ATOM 1476 C CA . TRP A 1 187 ? -2.327 5.329 -23.377 1.00 92.25 187 TRP A CA 1
ATOM 1477 C C . TRP A 1 187 ? -3.281 6.033 -24.349 1.00 92.25 187 TRP A C 1
ATOM 1479 O O . TRP A 1 187 ? -4.497 5.882 -24.222 1.00 92.25 187 TRP A O 1
ATOM 1489 N N . ARG A 1 188 ? -2.770 6.737 -25.369 1.00 89.25 188 ARG A N 1
ATOM 1490 C CA . ARG A 1 188 ? -3.610 7.371 -26.403 1.00 89.25 188 ARG A CA 1
ATOM 1491 C C . ARG A 1 188 ? -4.445 6.358 -27.172 1.00 89.25 188 ARG A C 1
ATOM 1493 O O . ARG A 1 188 ? -5.629 6.607 -27.398 1.00 89.25 188 ARG A O 1
ATOM 1500 N N . VAL A 1 189 ? -3.856 5.222 -27.548 1.00 89.94 189 VAL A N 1
ATOM 1501 C CA . VAL A 1 189 ? -4.582 4.131 -28.213 1.00 89.94 189 VAL A CA 1
ATOM 1502 C C . VAL A 1 189 ? -5.692 3.602 -27.301 1.00 89.94 189 VAL A C 1
ATOM 1504 O O . VAL A 1 189 ? -6.838 3.472 -27.737 1.00 89.94 189 VAL A O 1
ATOM 1507 N N . ARG A 1 190 ? -5.399 3.369 -26.014 1.00 89.38 190 ARG A N 1
ATOM 1508 C CA . ARG A 1 190 ? -6.396 2.929 -25.021 1.00 89.38 190 ARG A CA 1
ATOM 1509 C C . ARG A 1 190 ? -7.538 3.937 -24.854 1.00 89.38 190 ARG A C 1
ATOM 1511 O O . ARG A 1 190 ? -8.703 3.541 -24.861 1.00 89.38 190 ARG A O 1
ATOM 1518 N N . GLU A 1 191 ? -7.230 5.225 -24.742 1.00 87.69 191 GLU A N 1
ATOM 1519 C CA . GLU A 1 191 ? -8.231 6.291 -24.610 1.00 87.69 191 GLU A CA 1
ATOM 1520 C C . GLU A 1 191 ? -9.070 6.472 -25.880 1.00 87.69 191 GLU A C 1
ATOM 1522 O O . GLU A 1 191 ? -10.277 6.707 -25.798 1.00 87.69 191 GLU A O 1
ATOM 1527 N N . SER A 1 192 ? -8.465 6.326 -27.062 1.00 87.12 192 SER A N 1
ATOM 1528 C CA . SER A 1 192 ? -9.194 6.331 -28.332 1.00 87.12 192 SER A CA 1
ATOM 1529 C C . SER A 1 192 ? -10.175 5.162 -28.402 1.00 87.12 192 SER A C 1
ATOM 1531 O O . SER A 1 192 ? -11.353 5.378 -28.688 1.00 87.12 192 SER A O 1
ATOM 1533 N N . ASN A 1 193 ? -9.734 3.955 -28.032 1.00 84.19 193 ASN A N 1
ATOM 1534 C CA . ASN A 1 193 ? -10.598 2.780 -27.974 1.00 84.19 193 ASN A CA 1
ATOM 1535 C C . ASN A 1 193 ? -11.773 2.995 -27.013 1.00 84.19 193 ASN A C 1
ATOM 1537 O O . ASN A 1 193 ? -12.906 2.757 -27.407 1.00 84.19 193 ASN A O 1
ATOM 1541 N N . ARG A 1 194 ? -11.546 3.527 -25.801 1.00 80.75 194 ARG A N 1
ATOM 1542 C CA . ARG A 1 194 ? -12.623 3.830 -24.832 1.00 80.75 194 ARG A CA 1
ATOM 1543 C C . ARG A 1 194 ? -13.695 4.771 -25.385 1.00 80.75 194 ARG A C 1
ATOM 1545 O O . ARG A 1 194 ? -14.860 4.612 -25.045 1.00 80.75 194 ARG A O 1
ATOM 1552 N N . LYS A 1 195 ? -13.313 5.733 -26.230 1.00 79.62 195 LYS A N 1
ATOM 1553 C CA . LYS A 1 195 ? -14.243 6.688 -26.856 1.00 79.62 195 LYS A CA 1
ATOM 1554 C C . LYS A 1 195 ? -15.030 6.096 -28.027 1.00 79.62 195 LYS A C 1
ATOM 1556 O O . LYS A 1 195 ? -16.115 6.583 -28.313 1.00 79.62 195 LYS A O 1
ATOM 1561 N N . LEU A 1 196 ? -14.485 5.088 -28.711 1.00 70.44 196 LEU A N 1
ATOM 1562 C CA . LEU A 1 196 ? -15.090 4.482 -29.905 1.00 70.44 196 LEU A CA 1
ATOM 1563 C C . LEU A 1 196 ? -16.097 3.364 -29.591 1.00 70.44 196 LEU A C 1
ATOM 1565 O O . LEU A 1 196 ? -16.877 3.006 -30.466 1.00 70.44 196 LEU A O 1
ATOM 1569 N N . VAL A 1 197 ? -16.093 2.819 -28.369 1.00 55.31 197 VAL A N 1
ATOM 1570 C CA . VAL A 1 197 ? -17.095 1.841 -27.888 1.00 55.31 197 VAL A CA 1
ATOM 1571 C C . VAL A 1 197 ? -18.282 2.494 -27.154 1.00 55.31 197 VAL A C 1
ATOM 1573 O O . VAL A 1 197 ? -19.021 1.798 -26.457 1.00 55.31 197 VAL A O 1
ATOM 1576 N N . GLY A 1 198 ? -18.452 3.814 -27.297 1.00 47.97 198 GLY A N 1
ATOM 1577 C CA . GLY A 1 198 ? -19.613 4.574 -26.812 1.00 47.97 198 GLY A CA 1
ATOM 1578 C C . GLY A 1 198 ? -20.762 4.620 -27.809 1.00 47.97 198 GLY A C 1
ATOM 1579 O O . GLY A 1 198 ? -20.481 4.709 -29.025 1.00 47.97 198 GLY A O 1
#